Protein AF-A0A850BG11-F1 (afdb_monomer_lite)

Structure (mmCIF, N/CA/C/O backbone):
data_AF-A0A850BG11-F1
#
_entry.id   AF-A0A850BG11-F1
#
loop_
_atom_site.group_PDB
_atom_site.id
_atom_site.type_symbol
_atom_site.label_atom_id
_atom_site.label_alt_id
_atom_site.label_comp_id
_atom_site.label_asym_id
_atom_site.label_entity_id
_atom_site.label_seq_id
_atom_site.pdbx_PDB_ins_code
_atom_site.Cartn_x
_atom_site.Cartn_y
_atom_site.Cartn_z
_atom_site.occupancy
_atom_site.B_iso_or_equiv
_atom_site.auth_seq_id
_atom_site.auth_comp_id
_atom_site.auth_asym_id
_atom_site.auth_atom_id
_atom_site.pdbx_PDB_model_num
ATOM 1 N N . MET A 1 1 ? 26.812 -16.902 -19.044 1.00 56.06 1 MET A N 1
ATOM 2 C CA . MET A 1 1 ? 25.732 -17.174 -18.054 1.00 56.06 1 MET A CA 1
ATOM 3 C C . MET A 1 1 ? 25.127 -15.909 -17.421 1.00 56.06 1 MET A C 1
ATOM 5 O O . MET A 1 1 ? 23.999 -15.969 -16.943 1.00 56.06 1 MET A O 1
ATOM 9 N N . THR A 1 2 ? 25.828 -14.772 -17.422 1.00 58.97 2 THR A N 1
ATOM 10 C CA . THR A 1 2 ? 25.413 -13.494 -16.810 1.00 58.97 2 THR A CA 1
ATOM 11 C C . THR A 1 2 ? 24.314 -12.743 -17.578 1.00 58.97 2 THR A C 1
ATOM 13 O O . THR A 1 2 ? 23.397 -12.226 -16.944 1.00 58.97 2 THR A O 1
ATOM 16 N N . GLU A 1 3 ? 24.314 -12.756 -18.916 1.00 58.59 3 GLU A N 1
ATOM 17 C CA . GLU A 1 3 ? 23.306 -12.040 -19.729 1.00 58.59 3 GLU A CA 1
ATOM 18 C C . GLU A 1 3 ? 21.885 -12.615 -19.631 1.00 58.59 3 GLU A C 1
ATOM 20 O O . GLU A 1 3 ? 20.897 -11.886 -19.642 1.00 58.59 3 GLU A O 1
ATOM 25 N N . ARG A 1 4 ? 21.740 -13.935 -19.460 1.00 60.50 4 ARG A N 1
ATOM 26 C CA . ARG A 1 4 ? 20.405 -14.553 -19.370 1.00 60.50 4 ARG A CA 1
ATOM 27 C C . ARG A 1 4 ? 19.663 -14.133 -18.094 1.00 60.50 4 ARG A C 1
ATOM 29 O O . ARG A 1 4 ? 18.442 -13.997 -18.119 1.00 60.50 4 ARG A O 1
ATOM 36 N N . ARG A 1 5 ? 20.397 -13.895 -16.996 1.00 61.03 5 ARG A N 1
ATOM 37 C CA . ARG A 1 5 ? 19.834 -13.497 -15.693 1.00 61.03 5 ARG A CA 1
ATOM 38 C C . ARG A 1 5 ? 19.294 -12.064 -15.697 1.00 61.03 5 ARG A C 1
ATOM 40 O O . ARG A 1 5 ? 18.255 -11.826 -15.091 1.00 61.03 5 ARG A O 1
ATOM 47 N N . SER A 1 6 ? 19.935 -11.131 -16.405 1.00 66.12 6 SER A N 1
ATOM 48 C CA . SER A 1 6 ? 19.489 -9.728 -16.442 1.00 66.12 6 SER A CA 1
ATOM 49 C C . SER A 1 6 ? 18.152 -9.555 -17.175 1.00 66.12 6 SER A C 1
ATOM 51 O O . SER A 1 6 ? 17.307 -8.780 -16.724 1.00 66.12 6 SER A O 1
ATOM 53 N N . SER A 1 7 ? 17.918 -10.328 -18.244 1.00 73.12 7 SER A N 1
ATOM 54 C CA . SER A 1 7 ? 16.658 -10.288 -19.007 1.00 73.12 7 SER A CA 1
ATOM 55 C C . SER A 1 7 ? 15.445 -10.771 -18.200 1.00 73.12 7 SER A C 1
ATOM 57 O O . SER A 1 7 ? 14.362 -10.191 -18.298 1.00 73.12 7 SER A O 1
ATOM 59 N N . PHE A 1 8 ? 15.624 -11.800 -17.364 1.00 78.62 8 PHE A N 1
ATOM 60 C CA . PHE A 1 8 ? 14.561 -12.331 -16.512 1.00 78.62 8 PHE A CA 1
ATOM 61 C C . PHE A 1 8 ? 14.138 -11.304 -15.460 1.00 78.62 8 PHE A C 1
ATOM 63 O O . PHE A 1 8 ? 12.954 -10.984 -15.360 1.00 78.62 8 PHE A O 1
ATOM 70 N N . SER A 1 9 ? 15.107 -10.742 -14.726 1.00 79.31 9 SER A N 1
ATOM 71 C CA . SER A 1 9 ? 14.838 -9.737 -13.694 1.00 79.31 9 SER A CA 1
ATOM 72 C C . SER A 1 9 ? 14.111 -8.526 -14.273 1.00 79.31 9 SER A C 1
ATOM 74 O O . SER A 1 9 ? 13.103 -8.102 -13.724 1.00 79.31 9 SER A O 1
ATOM 76 N N . LEU A 1 10 ? 14.538 -8.013 -15.428 1.00 81.06 10 LEU A N 1
ATOM 77 C CA . LEU A 1 10 ? 13.867 -6.877 -16.060 1.00 81.06 10 LEU A CA 1
ATOM 78 C C . LEU A 1 10 ? 12.381 -7.142 -16.345 1.00 81.06 10 LEU A C 1
ATOM 80 O O . LEU A 1 10 ? 11.524 -6.315 -16.039 1.00 81.06 10 LEU A O 1
ATOM 84 N N . ARG A 1 11 ? 12.078 -8.297 -16.943 1.00 84.25 11 ARG A N 1
ATOM 85 C CA . ARG A 1 11 ? 10.713 -8.674 -17.334 1.00 84.25 11 ARG A CA 1
ATOM 86 C C . ARG A 1 11 ? 9.822 -8.913 -16.122 1.00 84.25 11 ARG A C 1
ATOM 88 O O . ARG A 1 11 ? 8.677 -8.474 -16.126 1.00 84.25 11 ARG A O 1
ATOM 95 N N . PHE A 1 12 ? 10.364 -9.531 -15.075 1.00 84.25 12 PHE A N 1
ATOM 96 C CA . PHE A 1 12 ? 9.664 -9.708 -13.807 1.00 84.25 12 PHE A CA 1
ATOM 97 C C . PHE A 1 12 ? 9.282 -8.357 -13.179 1.00 84.25 12 PHE A C 1
ATOM 99 O O . PHE A 1 12 ? 8.121 -8.135 -12.845 1.00 84.25 12 PHE A O 1
ATOM 106 N N . PHE A 1 13 ? 10.228 -7.414 -13.103 1.00 83.75 13 PHE A N 1
ATOM 107 C CA . PHE A 1 13 ? 9.981 -6.079 -12.546 1.00 83.75 13 PHE A CA 1
ATOM 108 C C . PHE A 1 13 ? 9.029 -5.230 -13.401 1.00 83.75 13 PHE A C 1
ATOM 110 O O . PHE A 1 13 ? 8.262 -4.449 -12.848 1.00 83.75 13 PHE A O 1
ATOM 117 N N . ARG A 1 14 ? 9.015 -5.404 -14.732 1.00 87.69 14 ARG A N 1
ATOM 118 C CA . ARG A 1 14 ? 7.984 -4.808 -15.606 1.00 87.69 14 ARG A CA 1
ATOM 119 C C . ARG A 1 14 ? 6.586 -5.337 -15.284 1.00 87.69 14 ARG A C 1
ATOM 121 O O . ARG A 1 14 ? 5.644 -4.555 -15.237 1.00 87.69 14 ARG A O 1
ATOM 128 N N . GLY A 1 15 ? 6.463 -6.640 -15.035 1.00 87.00 15 GLY A N 1
ATOM 129 C CA . GLY A 1 15 ? 5.214 -7.254 -14.583 1.00 87.00 15 GLY A CA 1
ATOM 130 C C . GLY A 1 15 ? 4.711 -6.664 -13.271 1.00 87.00 15 GLY A C 1
ATOM 131 O O . GLY A 1 15 ? 3.548 -6.300 -13.135 1.00 87.00 15 GLY A O 1
ATOM 132 N N . LEU A 1 16 ? 5.622 -6.498 -12.321 1.00 87.06 16 LEU A N 1
ATOM 133 C CA . LEU A 1 16 ? 5.300 -5.954 -11.012 1.00 87.06 16 LEU A CA 1
ATOM 134 C C . LEU A 1 16 ? 4.962 -4.449 -11.078 1.00 87.06 16 LEU A C 1
ATOM 136 O O . LEU A 1 16 ? 3.983 -4.016 -10.477 1.00 87.06 16 LEU A O 1
ATOM 140 N N . ALA A 1 17 ? 5.672 -3.669 -11.903 1.00 90.31 17 ALA A N 1
ATOM 141 C CA . ALA A 1 17 ? 5.295 -2.288 -12.216 1.00 90.31 17 ALA A CA 1
ATOM 142 C C . ALA A 1 17 ? 3.893 -2.203 -12.845 1.00 90.31 17 ALA A C 1
ATOM 144 O O . ALA A 1 17 ? 3.105 -1.345 -12.457 1.00 90.31 17 ALA A O 1
ATOM 145 N N . ALA A 1 18 ? 3.549 -3.112 -13.766 1.00 90.75 18 ALA A N 1
ATOM 146 C CA . ALA A 1 18 ? 2.206 -3.177 -14.344 1.00 90.75 18 ALA A CA 1
ATOM 147 C C . ALA A 1 18 ? 1.130 -3.462 -13.285 1.00 90.75 18 ALA A C 1
ATOM 149 O O . ALA A 1 18 ? 0.065 -2.853 -13.336 1.00 90.75 18 ALA A O 1
ATOM 150 N N . ALA A 1 19 ? 1.411 -4.328 -12.305 1.00 90.44 19 ALA A N 1
ATOM 151 C CA . ALA A 1 19 ? 0.489 -4.597 -11.203 1.00 90.44 19 ALA A CA 1
ATOM 152 C C . ALA A 1 19 ? 0.229 -3.344 -10.347 1.00 90.44 19 ALA A C 1
ATOM 154 O O . ALA A 1 19 ? -0.926 -3.041 -10.060 1.00 90.44 19 ALA A O 1
ATOM 155 N N . PHE A 1 20 ? 1.269 -2.577 -9.998 1.00 90.75 20 PHE A N 1
ATOM 156 C CA . PHE A 1 20 ? 1.105 -1.314 -9.263 1.00 90.75 20 PHE A CA 1
ATOM 157 C C . PHE A 1 20 ? 0.355 -0.249 -10.066 1.00 90.75 20 PHE A C 1
ATOM 159 O O . PHE A 1 20 ? -0.478 0.455 -9.505 1.00 90.75 20 PHE A O 1
ATOM 166 N N . ILE A 1 21 ? 0.612 -0.145 -11.373 1.00 93.00 21 ILE A N 1
ATOM 167 C CA . ILE A 1 21 ? -0.125 0.774 -12.253 1.00 93.00 21 ILE A CA 1
ATOM 168 C C . ILE A 1 21 ? -1.600 0.377 -12.317 1.00 93.00 21 ILE A C 1
ATOM 170 O O . ILE A 1 21 ? -2.464 1.228 -12.143 1.00 93.00 21 ILE A O 1
ATOM 174 N N . ALA A 1 22 ? -1.899 -0.909 -12.520 1.00 93.06 22 ALA A N 1
ATOM 175 C CA . ALA A 1 22 ? -3.271 -1.402 -12.540 1.00 93.06 22 ALA A CA 1
ATOM 176 C C . ALA A 1 22 ? -3.976 -1.149 -11.200 1.00 93.06 22 ALA A C 1
ATOM 178 O O . ALA A 1 22 ? -5.104 -0.670 -11.187 1.00 93.06 22 ALA A O 1
ATOM 179 N N . PHE A 1 23 ? -3.296 -1.408 -10.080 1.00 92.00 23 PHE A N 1
ATOM 180 C CA . PHE A 1 23 ? -3.815 -1.119 -8.746 1.00 92.00 23 PHE A CA 1
ATOM 181 C C . PHE A 1 23 ? -4.110 0.375 -8.551 1.00 92.00 23 PHE A C 1
ATOM 183 O O . PHE A 1 23 ? -5.200 0.715 -8.104 1.00 92.00 23 PHE A O 1
ATOM 190 N N . ALA A 1 24 ? -3.189 1.264 -8.937 1.00 93.50 24 ALA A N 1
ATOM 191 C CA . ALA A 1 24 ? -3.398 2.709 -8.857 1.00 93.50 24 ALA A CA 1
ATOM 192 C C . ALA A 1 24 ? -4.589 3.163 -9.713 1.00 93.50 24 ALA A C 1
ATOM 194 O O . ALA A 1 24 ? -5.458 3.871 -9.222 1.00 93.50 24 ALA A O 1
ATOM 195 N N . LEU A 1 25 ? -4.692 2.694 -10.961 1.00 94.19 25 LEU A N 1
ATOM 196 C CA . LEU A 1 25 ? -5.819 3.023 -11.840 1.00 94.19 25 LEU A CA 1
ATOM 197 C C . LEU A 1 25 ? -7.158 2.522 -11.285 1.00 94.19 25 LEU A C 1
ATOM 199 O O . LEU A 1 25 ? -8.152 3.238 -11.359 1.00 94.19 25 LEU A O 1
ATOM 203 N N . LEU A 1 26 ? -7.192 1.313 -10.718 1.00 93.69 26 LEU A N 1
ATOM 204 C CA . LEU A 1 26 ? -8.388 0.775 -10.066 1.00 93.69 26 LEU A CA 1
ATOM 205 C C . LEU A 1 26 ? -8.761 1.574 -8.812 1.00 93.69 26 LEU A C 1
ATOM 207 O O . LEU A 1 26 ? -9.949 1.782 -8.571 1.00 93.69 26 LEU A O 1
ATOM 211 N N . ASN A 1 27 ? -7.773 2.032 -8.036 1.00 92.56 27 ASN A N 1
ATOM 212 C CA . ASN A 1 27 ? -7.989 2.891 -6.872 1.00 92.56 27 ASN A CA 1
ATOM 213 C C . ASN A 1 27 ? -8.635 4.223 -7.276 1.00 92.56 27 ASN A C 1
ATOM 215 O O . ASN A 1 27 ? -9.682 4.573 -6.741 1.00 92.56 27 ASN A O 1
ATOM 219 N N . GLU A 1 28 ? -8.070 4.908 -8.273 1.00 91.19 28 GLU A N 1
ATOM 220 C CA . GLU A 1 28 ? -8.615 6.170 -8.789 1.00 91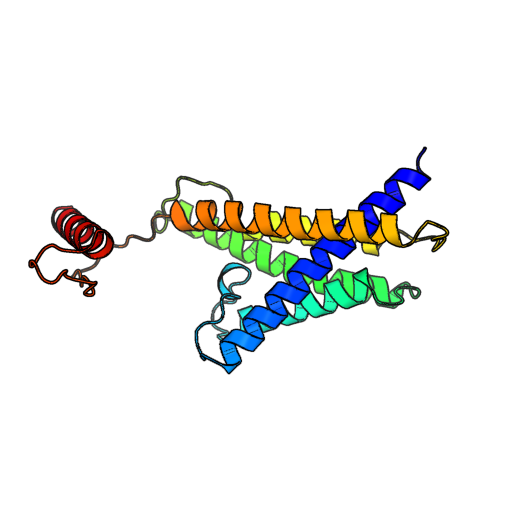.19 28 GLU A CA 1
ATOM 221 C C . GLU A 1 28 ? -10.009 5.984 -9.402 1.00 91.19 28 GLU A C 1
ATOM 223 O O . GLU A 1 28 ? -10.932 6.745 -9.119 1.00 91.19 28 GLU A O 1
ATOM 228 N N . ALA A 1 29 ? -10.208 4.932 -10.205 1.00 93.00 29 ALA A N 1
ATOM 229 C CA . ALA A 1 29 ? -11.516 4.629 -10.783 1.00 93.00 29 ALA A CA 1
ATOM 230 C C . ALA A 1 29 ? -12.573 4.374 -9.699 1.00 93.00 29 ALA A C 1
ATOM 232 O O . ALA A 1 29 ? -13.721 4.795 -9.842 1.00 93.00 29 ALA A O 1
ATOM 233 N N . ARG A 1 30 ? -12.194 3.710 -8.601 1.00 91.06 30 ARG A N 1
ATOM 234 C CA . ARG A 1 30 ? -13.079 3.494 -7.455 1.00 91.06 30 ARG A CA 1
ATOM 235 C C . ARG A 1 30 ? -13.398 4.799 -6.736 1.00 91.06 30 ARG A C 1
ATOM 237 O O . ARG A 1 30 ? -14.561 5.008 -6.415 1.00 91.06 30 ARG A O 1
ATOM 244 N N . GLU A 1 31 ? -12.410 5.655 -6.504 1.00 88.75 31 GLU A N 1
ATOM 245 C CA . GLU A 1 31 ? -12.605 6.955 -5.851 1.00 88.75 31 GLU A CA 1
ATOM 246 C C . GLU A 1 31 ? -13.554 7.857 -6.662 1.00 88.75 31 GLU A C 1
ATOM 248 O O . GLU A 1 31 ? -14.415 8.519 -6.088 1.00 88.75 31 GLU A O 1
ATOM 253 N N . LEU A 1 32 ? -13.497 7.803 -8.001 1.00 90.50 32 LEU A N 1
ATOM 254 C CA . LEU A 1 32 ? -14.450 8.506 -8.874 1.00 90.50 32 LEU A CA 1
ATOM 255 C C . LEU A 1 32 ? -15.895 7.999 -8.730 1.00 90.50 32 LEU A C 1
ATOM 257 O O . LEU A 1 32 ? -16.837 8.779 -8.863 1.00 90.50 32 LEU A O 1
ATOM 261 N N . VAL A 1 33 ? -16.084 6.699 -8.486 1.00 94.50 33 VAL A N 1
ATOM 262 C CA . VAL A 1 33 ? -17.414 6.080 -8.320 1.00 94.50 33 VAL A CA 1
ATOM 263 C C . VAL A 1 33 ? -17.921 6.214 -6.882 1.00 94.50 33 VAL A C 1
ATOM 265 O O . VAL A 1 33 ? -19.125 6.275 -6.638 1.00 94.50 33 VAL A O 1
ATOM 268 N N . SER A 1 34 ? -17.022 6.216 -5.904 1.00 91.38 34 SER A N 1
ATOM 269 C CA . SER A 1 34 ? -17.333 6.241 -4.477 1.00 91.38 34 SER A CA 1
ATOM 270 C C . SER A 1 34 ? -16.253 7.035 -3.739 1.00 91.38 34 SER A C 1
ATOM 272 O O . SER A 1 34 ? -15.292 6.434 -3.257 1.00 91.38 34 SER A O 1
ATOM 274 N N . PRO A 1 35 ? -16.406 8.369 -3.643 1.00 89.31 35 PRO A N 1
ATOM 275 C CA . PRO A 1 35 ? -15.444 9.222 -2.955 1.00 89.31 35 PRO A CA 1
ATOM 276 C C . PRO A 1 35 ? -15.268 8.831 -1.483 1.00 89.31 35 PRO A C 1
ATOM 278 O O . PRO A 1 35 ? -16.236 8.472 -0.806 1.00 89.31 35 PRO A O 1
ATOM 281 N N . GLY A 1 36 ? -14.040 8.922 -0.979 1.00 85.38 36 GLY A N 1
ATOM 282 C CA . GLY A 1 36 ? -13.656 8.547 0.382 1.00 85.38 36 GLY A CA 1
ATOM 283 C C . GLY A 1 36 ? -13.353 7.058 0.575 1.00 85.38 36 GLY A C 1
ATOM 284 O O . GLY A 1 36 ? -13.214 6.619 1.716 1.00 85.38 36 GLY A O 1
ATOM 285 N N . PHE A 1 37 ? -13.252 6.276 -0.506 1.00 84.25 37 PHE A N 1
ATOM 286 C CA . PHE A 1 37 ? -12.957 4.837 -0.457 1.00 84.25 37 PHE A CA 1
ATOM 287 C C . PHE A 1 37 ? -11.584 4.468 -1.026 1.00 84.25 37 PHE A C 1
ATOM 289 O O . PHE A 1 37 ? -11.312 3.274 -1.212 1.00 84.25 37 PHE A O 1
ATOM 296 N N . SER A 1 38 ? -10.720 5.452 -1.289 1.00 89.31 38 SER A N 1
ATOM 297 C CA . SER A 1 38 ? -9.317 5.205 -1.611 1.00 89.31 38 SER A CA 1
ATOM 298 C C . SER A 1 38 ? -8.689 4.244 -0.609 1.00 89.31 38 SER A C 1
ATOM 300 O O . SER A 1 38 ? -8.804 4.411 0.600 1.00 89.31 38 SER A O 1
ATOM 302 N N . VAL A 1 39 ? -7.983 3.245 -1.126 1.00 90.19 39 VAL A N 1
ATOM 303 C CA . VAL A 1 39 ? -7.183 2.293 -0.355 1.00 90.19 39 VAL A CA 1
ATOM 304 C C . VAL A 1 39 ? -5.698 2.666 -0.353 1.00 90.19 39 VAL A C 1
ATOM 306 O O . VAL A 1 39 ? -4.880 1.920 0.184 1.00 90.19 39 VAL A O 1
ATOM 309 N N . ALA A 1 40 ? -5.319 3.819 -0.916 1.00 92.81 40 ALA A N 1
ATOM 310 C CA . ALA A 1 40 ? -3.924 4.256 -0.984 1.00 92.81 40 ALA A CA 1
ATOM 311 C C . ALA A 1 40 ? -3.285 4.407 0.407 1.00 92.81 40 ALA A C 1
ATOM 313 O O . ALA A 1 40 ? -2.088 4.152 0.565 1.00 92.81 40 ALA A O 1
ATOM 314 N N . TYR A 1 41 ? -4.091 4.736 1.426 1.00 91.19 41 TYR A N 1
ATOM 315 C CA . TYR A 1 41 ? -3.645 4.894 2.815 1.00 91.19 41 TYR A CA 1
ATOM 316 C C . TYR A 1 41 ? -3.031 3.619 3.419 1.00 91.19 41 TYR A C 1
ATOM 318 O O . TYR A 1 41 ? -2.296 3.684 4.402 1.00 91.19 41 TYR A O 1
ATOM 326 N N . ILE A 1 42 ? -3.318 2.453 2.829 1.00 88.56 42 ILE A N 1
ATOM 327 C CA . ILE A 1 42 ? -2.741 1.162 3.227 1.00 88.56 42 ILE A CA 1
ATOM 328 C C . ILE A 1 42 ? -1.258 1.075 2.841 1.00 88.56 42 ILE A C 1
ATOM 330 O O . ILE A 1 42 ? -0.483 0.400 3.519 1.00 88.56 42 ILE A O 1
ATOM 334 N N . LEU A 1 43 ? -0.860 1.737 1.750 1.00 91.00 43 LEU A N 1
ATOM 335 C CA . LEU A 1 43 ? 0.516 1.732 1.247 1.00 91.00 43 LEU A CA 1
ATOM 336 C C . LEU A 1 43 ? 1.313 2.945 1.728 1.00 91.00 43 LEU A C 1
ATOM 338 O O . LEU A 1 43 ? 2.498 2.812 2.034 1.00 91.00 43 LEU A O 1
ATOM 342 N N . PHE A 1 44 ? 0.666 4.110 1.795 1.00 94.31 44 PHE A N 1
ATOM 343 C CA . PHE A 1 44 ? 1.286 5.371 2.180 1.00 94.31 44 PHE A CA 1
ATOM 344 C C . PHE A 1 44 ? 0.406 6.131 3.162 1.00 94.31 44 PHE A C 1
ATOM 346 O O . PHE A 1 44 ? -0.753 6.400 2.878 1.00 94.31 44 PHE A O 1
ATOM 353 N N . TYR A 1 45 ? 0.978 6.573 4.275 1.00 94.12 45 TYR A N 1
ATOM 354 C CA . TYR A 1 45 ? 0.325 7.483 5.209 1.00 94.12 45 TYR A CA 1
ATOM 355 C C . TYR A 1 45 ? 1.145 8.767 5.341 1.00 94.12 45 TYR A C 1
ATOM 357 O O . TYR A 1 45 ? 2.314 8.735 5.723 1.00 94.12 45 TYR A O 1
ATOM 365 N N . VAL A 1 46 ? 0.541 9.911 5.026 1.00 92.81 46 VAL A N 1
ATOM 366 C CA . VAL A 1 46 ? 1.188 11.224 5.144 1.00 92.81 46 VAL A CA 1
ATOM 367 C C . VAL A 1 46 ? 0.387 12.054 6.150 1.00 92.81 46 VAL A C 1
ATOM 369 O O . VAL A 1 46 ? -0.692 12.542 5.809 1.00 92.81 46 VAL A O 1
ATOM 372 N N . PRO A 1 47 ? 0.865 12.194 7.402 1.00 89.75 47 PRO A N 1
ATOM 373 C CA . PRO A 1 47 ? 0.134 12.910 8.440 1.00 89.75 47 PRO A CA 1
ATOM 374 C C . PRO A 1 47 ? -0.221 14.338 8.012 1.00 89.75 47 PRO A C 1
ATOM 376 O O . PRO A 1 47 ? 0.624 15.063 7.491 1.00 89.75 47 PRO A O 1
ATOM 379 N N . GLY A 1 48 ? -1.468 14.748 8.253 1.00 90.44 48 GLY A N 1
ATOM 380 C CA . GLY A 1 48 ? -1.935 16.110 7.970 1.00 90.44 48 GLY A CA 1
ATOM 381 C C . GLY A 1 48 ? -2.214 16.415 6.496 1.00 90.44 48 GLY A C 1
ATOM 382 O O . GLY A 1 48 ? -2.601 17.539 6.188 1.00 90.44 48 GLY A O 1
ATOM 383 N N . PHE A 1 49 ? -2.067 15.441 5.591 1.00 91.06 49 PHE A N 1
ATOM 384 C CA . PHE A 1 49 ? -2.342 15.635 4.171 1.00 91.06 49 PHE A CA 1
ATOM 385 C C . PHE A 1 49 ? -3.292 14.558 3.642 1.00 91.06 49 PHE A C 1
ATOM 387 O O . PHE A 1 49 ? -2.876 13.453 3.302 1.00 91.06 49 PHE A O 1
ATOM 394 N N . SER A 1 50 ? -4.586 14.888 3.576 1.00 85.06 50 SER A N 1
ATOM 395 C CA . SER A 1 50 ? -5.660 13.944 3.225 1.00 85.06 50 SER A CA 1
ATOM 396 C C . SER A 1 50 ? -5.470 13.292 1.853 1.00 85.06 50 SER A C 1
ATOM 398 O O . SER A 1 50 ? -5.660 12.090 1.730 1.00 85.06 50 SER A O 1
ATOM 400 N N . ALA A 1 51 ? -5.016 14.054 0.855 1.00 89.75 51 ALA A N 1
ATOM 401 C CA . ALA A 1 51 ? -4.712 13.555 -0.491 1.00 89.75 51 ALA A CA 1
ATOM 402 C C . ALA A 1 51 ? -3.285 12.982 -0.632 1.00 89.75 51 ALA A C 1
ATOM 404 O O . ALA A 1 51 ? -2.853 12.622 -1.727 1.00 89.75 51 ALA A O 1
ATOM 405 N N . GLY A 1 52 ? -2.511 12.928 0.457 1.00 93.00 52 GLY A N 1
ATOM 406 C CA . GLY A 1 52 ? -1.101 12.548 0.412 1.00 93.00 52 GLY A CA 1
ATOM 407 C C . GLY A 1 52 ? -0.874 11.103 -0.004 1.00 93.00 52 GLY A C 1
ATOM 408 O O . GLY A 1 52 ? 0.068 10.825 -0.746 1.00 93.00 52 GLY A O 1
ATOM 409 N N . ALA A 1 53 ? -1.747 10.197 0.434 1.00 94.12 53 ALA A N 1
ATOM 410 C CA . ALA A 1 53 ? -1.661 8.786 0.085 1.00 94.12 53 ALA A CA 1
ATOM 411 C C .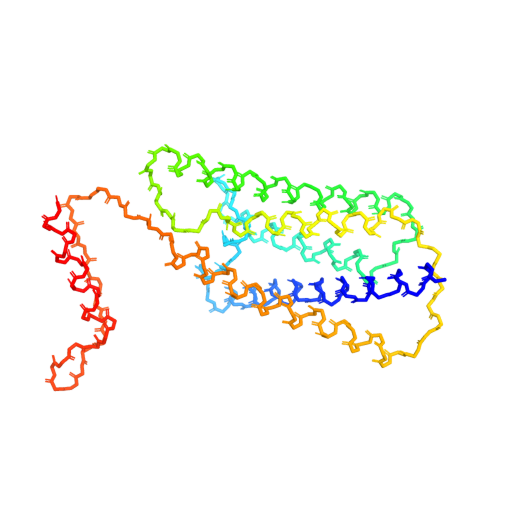 ALA A 1 53 ? -1.896 8.556 -1.417 1.00 94.12 53 ALA A C 1
ATOM 413 O O . ALA A 1 53 ? -1.080 7.905 -2.072 1.00 94.12 53 ALA A O 1
ATOM 414 N N . ASP A 1 54 ? -2.956 9.152 -1.969 1.00 93.75 54 ASP A N 1
ATOM 415 C CA . ASP A 1 54 ? -3.299 9.062 -3.394 1.00 93.75 54 ASP A CA 1
ATOM 416 C C . ASP A 1 54 ? -2.222 9.692 -4.271 1.00 93.75 54 ASP A C 1
ATOM 418 O O . ASP A 1 54 ? -1.752 9.076 -5.227 1.00 93.75 54 ASP A O 1
ATOM 422 N N . ALA A 1 55 ? -1.722 10.871 -3.885 1.00 95.00 55 ALA A N 1
ATOM 423 C CA . ALA A 1 55 ? -0.607 11.508 -4.574 1.00 95.00 55 ALA A CA 1
ATOM 424 C C . ALA A 1 55 ? 0.641 10.607 -4.598 1.00 95.00 55 ALA A C 1
ATOM 426 O O . ALA A 1 55 ? 1.280 10.462 -5.642 1.00 95.00 55 ALA A O 1
ATOM 427 N N . CYS A 1 56 ? 0.979 9.957 -3.478 1.00 96.44 56 CYS A N 1
ATOM 428 C CA . CYS A 1 56 ? 2.098 9.015 -3.424 1.00 96.44 56 CYS A CA 1
ATOM 429 C C . CYS A 1 56 ? 1.870 7.797 -4.325 1.00 96.44 56 CYS A C 1
ATOM 431 O O . CYS A 1 56 ? 2.793 7.378 -5.025 1.00 96.44 56 CYS A O 1
ATOM 433 N N . LEU A 1 57 ? 0.654 7.245 -4.345 1.00 95.50 57 LEU A N 1
ATOM 434 C CA . LEU A 1 57 ? 0.306 6.107 -5.192 1.00 95.50 57 LEU A CA 1
ATOM 435 C C . LEU A 1 57 ? 0.362 6.463 -6.687 1.00 95.50 57 LEU A C 1
ATOM 437 O O . LEU A 1 57 ? 0.944 5.714 -7.476 1.00 95.50 57 LEU A O 1
ATOM 441 N N . ALA A 1 58 ? -0.166 7.624 -7.071 1.00 95.06 58 ALA A N 1
ATOM 442 C CA . ALA A 1 58 ? -0.113 8.128 -8.439 1.00 95.06 58 ALA A CA 1
ATOM 443 C C . ALA A 1 58 ? 1.334 8.379 -8.894 1.00 95.06 58 ALA A C 1
ATOM 445 O O . ALA A 1 58 ? 1.732 7.946 -9.979 1.00 95.06 58 ALA A O 1
ATOM 446 N N . LEU A 1 59 ? 2.157 9.009 -8.045 1.00 96.38 59 LEU A N 1
ATOM 447 C CA . LEU A 1 59 ? 3.585 9.210 -8.309 1.00 96.38 59 LEU A CA 1
ATOM 448 C C . LEU A 1 59 ? 4.340 7.880 -8.410 1.00 96.38 59 LEU A C 1
ATOM 450 O O . LEU A 1 59 ? 5.196 7.730 -9.284 1.00 96.38 59 LEU A O 1
ATOM 454 N N . LEU A 1 60 ? 4.010 6.899 -7.565 1.00 96.00 60 LEU A N 1
ATOM 455 C CA . LEU A 1 60 ? 4.588 5.559 -7.636 1.00 96.00 60 LEU A CA 1
ATOM 456 C C . LEU A 1 60 ? 4.278 4.910 -8.988 1.00 96.00 60 LEU A C 1
ATOM 458 O O . LEU A 1 60 ? 5.199 4.465 -9.673 1.00 96.00 60 LEU A O 1
ATOM 462 N N . ALA A 1 61 ? 3.008 4.894 -9.400 1.00 94.94 61 ALA A N 1
ATOM 463 C CA . ALA A 1 61 ? 2.588 4.345 -10.687 1.00 94.94 61 ALA A CA 1
ATOM 464 C C . ALA A 1 61 ? 3.261 5.068 -11.864 1.00 94.94 61 ALA A C 1
ATOM 466 O O . ALA A 1 61 ? 3.761 4.415 -12.783 1.00 94.94 61 ALA A O 1
ATOM 467 N N . LEU A 1 62 ? 3.352 6.401 -11.805 1.00 94.94 62 LEU A N 1
ATOM 468 C CA . LEU A 1 62 ? 4.017 7.218 -12.817 1.00 94.94 62 LEU A CA 1
ATOM 469 C C . LEU A 1 62 ? 5.505 6.872 -12.937 1.00 94.94 62 LEU A C 1
ATOM 471 O O . LEU A 1 62 ? 5.987 6.594 -14.036 1.00 94.94 62 LEU A O 1
ATOM 475 N N . PHE A 1 63 ? 6.246 6.858 -11.827 1.00 94.88 63 PHE A N 1
ATOM 476 C CA . PHE A 1 63 ? 7.683 6.588 -11.851 1.00 94.88 63 PHE A CA 1
ATOM 477 C C . PHE A 1 63 ? 8.000 5.134 -12.203 1.00 94.88 63 PHE A C 1
ATOM 479 O O . PHE A 1 63 ? 8.943 4.875 -12.959 1.00 94.88 63 PHE A O 1
ATOM 486 N N . LEU A 1 64 ? 7.210 4.173 -11.717 1.00 92.56 64 LEU A N 1
ATOM 487 C CA . LEU A 1 64 ? 7.344 2.768 -12.100 1.00 92.56 64 LEU A CA 1
ATOM 488 C C . LEU A 1 64 ? 7.024 2.567 -13.581 1.00 92.56 64 LEU A C 1
ATOM 490 O O . LEU A 1 64 ? 7.801 1.918 -14.276 1.00 92.56 64 LEU A O 1
ATOM 494 N N . GLY A 1 65 ? 5.953 3.174 -14.093 1.00 91.69 65 GLY A N 1
ATOM 495 C CA . GLY A 1 65 ? 5.592 3.100 -15.507 1.00 91.69 65 GLY A CA 1
ATOM 496 C C . GLY A 1 65 ? 6.649 3.722 -16.413 1.00 91.69 65 GLY A C 1
ATOM 497 O O . GLY A 1 65 ? 7.137 3.072 -17.340 1.00 91.69 65 GLY A O 1
ATOM 498 N N . ALA A 1 66 ? 7.089 4.939 -16.091 1.00 91.62 66 ALA A N 1
ATOM 499 C CA . ALA A 1 66 ? 8.135 5.634 -16.833 1.00 91.62 66 ALA A CA 1
ATOM 500 C C . ALA A 1 66 ? 9.467 4.868 -16.815 1.00 91.62 66 ALA A C 1
ATOM 502 O O . ALA A 1 66 ? 10.163 4.816 -17.827 1.00 91.62 66 ALA A O 1
ATOM 503 N N . SER A 1 67 ? 9.820 4.231 -15.696 1.00 88.12 67 SER A N 1
ATOM 504 C CA . SER A 1 67 ? 11.070 3.468 -15.589 1.00 88.12 67 SER A CA 1
ATOM 505 C C . SER A 1 67 ? 11.007 2.057 -16.191 1.00 88.12 67 SER A C 1
ATOM 507 O O . SER A 1 67 ? 12.023 1.543 -16.671 1.00 88.12 67 SER A O 1
ATOM 509 N N . ALA A 1 68 ? 9.836 1.417 -16.181 1.00 86.62 68 ALA A N 1
ATOM 510 C CA . ALA A 1 68 ? 9.633 0.065 -16.698 1.00 86.62 68 ALA A CA 1
ATOM 511 C C . ALA A 1 68 ? 9.397 0.036 -18.218 1.00 86.62 68 ALA A C 1
ATOM 513 O O . ALA A 1 68 ? 9.920 -0.856 -18.902 1.00 86.62 68 ALA A O 1
ATOM 514 N N . PHE A 1 69 ? 8.636 1.007 -18.733 1.00 86.31 69 PHE A N 1
ATOM 515 C CA . PHE A 1 69 ? 8.167 1.056 -20.123 1.00 86.31 69 PHE A CA 1
ATOM 516 C C . PHE A 1 69 ? 8.685 2.267 -20.909 1.00 86.31 69 PHE A C 1
ATOM 518 O O . PHE A 1 69 ? 8.665 2.246 -22.138 1.00 86.31 69 PHE A O 1
ATOM 525 N N . GLY A 1 70 ? 9.167 3.311 -20.232 1.00 81.69 70 GLY A N 1
ATOM 526 C CA . GLY A 1 70 ? 9.669 4.515 -20.888 1.00 81.69 70 GLY A CA 1
ATOM 527 C C . GLY A 1 70 ? 11.090 4.371 -21.455 1.00 81.69 70 GLY A C 1
ATOM 528 O O . GLY A 1 70 ? 11.858 3.482 -21.065 1.00 81.69 70 GLY A O 1
ATOM 529 N N . PRO A 1 71 ? 11.490 5.272 -22.372 1.00 68.62 71 PRO A N 1
ATOM 530 C CA . PRO A 1 71 ? 12.820 5.284 -22.966 1.00 68.62 71 PRO A CA 1
ATOM 531 C C . PRO A 1 71 ? 13.842 5.890 -21.992 1.00 68.62 71 PRO A C 1
ATOM 533 O O . PRO A 1 71 ? 14.331 7.005 -22.188 1.00 68.62 71 PRO A O 1
ATOM 536 N N . VAL A 1 72 ? 14.210 5.152 -20.942 1.00 71.75 72 VAL A N 1
ATOM 537 C CA . VAL A 1 72 ? 15.261 5.547 -19.985 1.00 71.75 72 VAL A CA 1
ATOM 538 C C . VAL A 1 72 ? 16.650 5.380 -20.624 1.00 71.75 72 VAL A C 1
ATOM 540 O O . VAL A 1 72 ? 17.463 4.560 -20.213 1.00 71.75 72 VAL A O 1
ATOM 543 N N . LYS A 1 73 ? 16.914 6.128 -21.701 1.00 77.88 73 LYS A N 1
ATOM 544 C CA . LYS A 1 73 ? 18.204 6.134 -22.414 1.00 77.88 73 LYS A CA 1
ATOM 545 C C . LYS A 1 73 ? 19.156 7.197 -21.865 1.00 77.88 73 LYS A C 1
ATOM 547 O O . LYS A 1 73 ? 20.370 7.054 -21.958 1.00 77.88 73 LYS A O 1
ATOM 552 N N . ARG A 1 74 ? 18.615 8.279 -21.291 1.00 83.69 74 ARG A N 1
ATOM 553 C CA . ARG A 1 74 ? 19.399 9.389 -20.732 1.00 83.69 74 ARG A CA 1
ATOM 554 C C . ARG A 1 74 ? 19.674 9.145 -19.251 1.00 83.69 74 ARG A C 1
ATOM 556 O O . ARG A 1 74 ? 18.737 8.997 -18.470 1.00 83.69 74 ARG A O 1
ATOM 563 N N . ARG A 1 75 ? 20.951 9.194 -18.850 1.00 86.25 75 ARG A N 1
ATOM 564 C CA . ARG A 1 75 ? 21.381 9.026 -17.448 1.00 86.25 75 ARG A CA 1
ATOM 565 C C . ARG A 1 75 ? 20.667 9.990 -16.495 1.00 86.25 75 ARG A C 1
ATOM 567 O O . ARG A 1 75 ? 20.269 9.576 -15.416 1.00 86.25 75 ARG A O 1
ATOM 574 N N . GLY A 1 76 ? 20.442 11.238 -16.913 1.00 88.12 76 GLY A N 1
ATOM 575 C CA . GLY A 1 76 ? 19.693 12.219 -16.118 1.00 88.12 76 GLY A CA 1
ATOM 576 C C . GLY A 1 76 ? 18.245 11.800 -15.837 1.00 88.12 76 GLY A C 1
ATOM 577 O O . GLY A 1 76 ? 17.785 11.932 -14.710 1.00 88.12 76 GLY A O 1
ATOM 578 N N . ALA A 1 77 ? 17.550 11.216 -16.821 1.00 88.94 77 ALA A N 1
ATOM 579 C CA . ALA A 1 77 ? 16.187 10.716 -16.631 1.00 88.94 77 ALA A CA 1
ATOM 580 C C . ALA A 1 77 ? 16.152 9.512 -15.675 1.00 88.94 77 ALA A C 1
ATOM 582 O O . ALA A 1 77 ? 15.281 9.442 -14.814 1.00 88.94 77 ALA A O 1
ATOM 583 N N . ALA A 1 78 ? 17.129 8.602 -15.784 1.00 89.31 78 ALA A N 1
ATOM 584 C CA . ALA A 1 78 ? 17.275 7.488 -14.847 1.00 89.31 78 ALA A CA 1
ATOM 585 C C . ALA A 1 78 ? 17.477 7.991 -13.410 1.00 89.31 78 ALA A C 1
ATOM 587 O O . ALA A 1 78 ? 16.781 7.545 -12.506 1.00 89.31 78 ALA A O 1
ATOM 588 N N . LEU A 1 79 ? 18.382 8.958 -13.216 1.00 92.50 79 LEU A N 1
ATOM 589 C CA . LEU A 1 79 ? 18.650 9.557 -11.907 1.00 92.50 79 LEU A CA 1
ATOM 590 C C . LEU A 1 79 ? 17.417 10.266 -11.336 1.00 92.50 79 LEU A C 1
ATOM 592 O O . LEU A 1 79 ? 17.113 10.070 -10.165 1.00 92.50 79 LEU A O 1
ATOM 596 N N . GLY A 1 80 ? 16.688 11.035 -12.151 1.00 93.56 80 GLY A N 1
ATOM 597 C CA . GLY A 1 80 ? 15.463 11.715 -11.722 1.00 93.56 80 GLY A CA 1
ATOM 598 C C . GLY A 1 80 ? 14.366 10.742 -11.280 1.00 93.56 80 GLY A C 1
ATOM 599 O O . GLY A 1 80 ? 13.817 10.888 -10.191 1.00 93.56 80 GLY A O 1
ATOM 600 N N . LEU A 1 81 ? 14.097 9.701 -12.077 1.00 93.25 81 LEU A N 1
ATOM 601 C CA . LEU A 1 81 ? 13.129 8.656 -11.720 1.00 93.25 81 LEU A CA 1
ATOM 602 C C . LEU A 1 81 ? 13.561 7.889 -10.467 1.00 93.25 81 LEU A C 1
ATOM 604 O O . LEU A 1 81 ? 12.745 7.632 -9.585 1.00 93.25 81 LEU A O 1
ATOM 608 N N . SER A 1 82 ? 14.847 7.547 -10.364 1.00 94.00 82 SER A N 1
ATOM 609 C CA . SER A 1 82 ? 15.401 6.890 -9.182 1.00 94.00 82 SER A CA 1
ATOM 610 C C . SER A 1 82 ? 15.283 7.755 -7.931 1.00 94.00 82 SER A C 1
ATOM 612 O O . SER A 1 82 ? 14.914 7.232 -6.887 1.00 94.00 82 SER A O 1
ATOM 614 N N . ALA A 1 83 ? 15.543 9.060 -8.024 1.00 96.31 83 ALA A N 1
ATOM 615 C CA . ALA A 1 83 ? 15.385 9.983 -6.906 1.00 96.31 83 ALA A CA 1
ATOM 616 C C . ALA A 1 83 ? 13.921 10.073 -6.448 1.00 96.31 83 ALA A C 1
ATOM 618 O O . ALA A 1 83 ? 13.653 9.969 -5.253 1.00 96.31 83 ALA A O 1
ATOM 619 N N . GLY A 1 84 ? 12.972 10.183 -7.385 1.00 96.19 84 GLY A N 1
ATOM 620 C CA . GLY A 1 84 ? 11.540 10.187 -7.072 1.00 96.19 84 GLY A CA 1
ATOM 621 C C . GLY A 1 84 ? 11.079 8.900 -6.380 1.00 96.19 84 GLY A C 1
ATOM 622 O O . GLY A 1 84 ? 10.417 8.950 -5.344 1.00 96.19 84 GLY A O 1
ATOM 623 N N . LEU A 1 85 ? 11.501 7.743 -6.897 1.00 96.19 85 LEU A N 1
ATOM 624 C CA . LEU A 1 85 ? 11.239 6.442 -6.275 1.00 96.19 85 LEU A CA 1
ATOM 625 C C . LEU A 1 85 ? 11.860 6.336 -4.875 1.00 96.19 85 LEU A C 1
ATOM 627 O O . LEU A 1 85 ? 11.192 5.896 -3.945 1.00 96.19 85 LEU A O 1
ATOM 631 N N . LEU A 1 86 ? 13.107 6.775 -4.690 1.00 97.25 86 LEU A N 1
ATOM 632 C CA . LEU A 1 86 ? 13.747 6.787 -3.371 1.00 97.25 86 LEU A CA 1
ATOM 633 C C . LEU A 1 86 ? 13.019 7.700 -2.377 1.00 97.25 86 LEU A C 1
ATOM 635 O O . LEU A 1 86 ? 12.917 7.342 -1.207 1.00 97.25 86 LEU A O 1
ATOM 639 N N . GLY A 1 87 ? 12.465 8.828 -2.830 1.00 97.62 87 GLY A N 1
ATOM 640 C CA . GLY A 1 87 ? 11.600 9.677 -2.008 1.00 97.62 87 GLY A CA 1
ATOM 641 C C . GLY A 1 87 ? 10.375 8.920 -1.484 1.00 97.62 87 GLY A C 1
ATOM 642 O O . GLY A 1 87 ? 10.118 8.920 -0.282 1.00 97.62 87 GLY A O 1
ATOM 643 N N . LEU A 1 88 ? 9.672 8.196 -2.362 1.00 97.69 88 LEU A N 1
ATOM 644 C CA . LEU A 1 88 ? 8.521 7.362 -1.985 1.00 97.69 88 LEU A CA 1
ATOM 645 C C . LEU A 1 88 ? 8.919 6.202 -1.059 1.00 97.69 88 LEU A C 1
ATOM 647 O O . LEU A 1 88 ? 8.215 5.916 -0.092 1.00 97.69 88 LEU A O 1
ATOM 651 N N . ALA A 1 89 ? 10.069 5.565 -1.300 1.00 97.44 89 ALA A N 1
ATOM 652 C CA . ALA A 1 89 ? 10.614 4.560 -0.388 1.00 97.44 89 ALA A CA 1
ATOM 653 C C . ALA A 1 89 ? 10.909 5.157 0.998 1.00 97.44 89 ALA A C 1
ATOM 655 O O . ALA A 1 89 ? 10.642 4.512 2.008 1.00 97.44 89 ALA A O 1
ATOM 656 N N . GLY A 1 90 ? 11.401 6.399 1.056 1.00 97.94 90 GLY A N 1
ATOM 657 C CA . GLY A 1 90 ? 11.582 7.149 2.297 1.00 97.94 90 GLY A CA 1
ATOM 658 C C . GLY A 1 90 ? 10.274 7.330 3.068 1.00 97.94 90 GLY A C 1
ATOM 659 O O . GLY A 1 90 ? 10.237 7.051 4.263 1.00 97.94 90 GLY A O 1
ATOM 660 N N . ILE A 1 91 ? 9.184 7.705 2.389 1.00 97.62 91 ILE A N 1
ATOM 661 C CA . ILE A 1 91 ? 7.849 7.819 3.008 1.00 97.62 91 ILE A CA 1
ATOM 662 C C . ILE A 1 91 ? 7.391 6.466 3.567 1.00 97.62 91 ILE A C 1
ATOM 664 O O . ILE A 1 91 ? 6.971 6.389 4.722 1.00 97.62 91 ILE A O 1
ATOM 668 N N . ALA A 1 92 ? 7.538 5.384 2.799 1.00 96.88 92 ALA A N 1
ATOM 669 C CA . ALA A 1 92 ? 7.194 4.047 3.274 1.00 96.88 92 ALA A CA 1
ATOM 670 C C . ALA A 1 92 ? 8.022 3.659 4.521 1.00 96.88 92 ALA A C 1
ATOM 672 O O . ALA A 1 92 ? 7.479 3.166 5.510 1.00 96.88 92 ALA A O 1
ATOM 673 N N . LEU A 1 93 ? 9.325 3.956 4.543 1.00 97.81 93 LEU A N 1
ATOM 674 C CA . LEU A 1 93 ? 10.168 3.720 5.720 1.00 97.81 93 LEU A CA 1
ATOM 675 C C . LEU A 1 93 ? 9.749 4.563 6.932 1.00 97.81 93 LEU A C 1
ATOM 677 O O . LEU A 1 93 ? 9.763 4.049 8.049 1.00 97.81 93 LEU A O 1
ATOM 681 N N . LEU A 1 94 ? 9.322 5.813 6.735 1.00 97.69 94 LEU A N 1
ATOM 682 C CA . LEU A 1 94 ? 8.754 6.628 7.813 1.00 97.69 94 LEU A CA 1
ATOM 683 C C . LEU A 1 94 ? 7.465 6.003 8.365 1.00 97.69 94 LEU A C 1
ATOM 685 O O . LEU A 1 94 ? 7.281 5.965 9.579 1.00 97.69 94 LEU A O 1
ATOM 689 N N . ASN A 1 95 ? 6.607 5.434 7.510 1.00 96.06 95 ASN A N 1
ATOM 690 C CA . ASN A 1 95 ? 5.422 4.694 7.958 1.00 96.06 95 ASN A CA 1
ATOM 691 C C . ASN A 1 95 ? 5.787 3.421 8.734 1.00 96.06 95 ASN A C 1
ATOM 693 O O . ASN A 1 95 ? 5.146 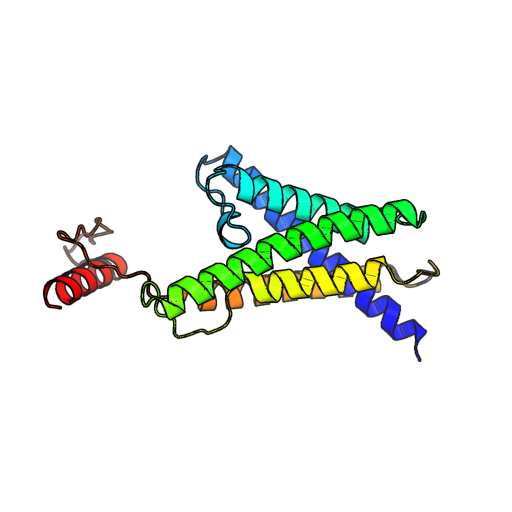3.112 9.736 1.00 96.06 95 ASN A O 1
ATOM 697 N N . ALA A 1 96 ? 6.832 2.699 8.316 1.00 96.50 96 ALA A N 1
ATOM 698 C CA . ALA A 1 96 ? 7.345 1.551 9.067 1.00 96.50 96 ALA A CA 1
ATOM 699 C C . ALA A 1 96 ? 7.897 1.965 10.443 1.00 96.50 96 ALA A C 1
ATOM 701 O O . ALA A 1 96 ? 7.636 1.303 11.447 1.00 96.50 96 ALA A O 1
ATOM 702 N N . ALA A 1 97 ? 8.645 3.069 10.505 1.00 97.56 97 ALA A N 1
ATOM 703 C CA . ALA A 1 97 ? 9.177 3.602 11.756 1.00 97.56 97 ALA A CA 1
ATOM 704 C C . ALA A 1 97 ? 8.053 4.021 12.715 1.00 97.56 97 ALA A C 1
ATOM 706 O O . ALA A 1 97 ? 8.107 3.695 13.901 1.00 97.56 97 ALA A O 1
ATOM 707 N N . GLU A 1 98 ? 7.014 4.677 12.195 1.00 96.00 98 GLU A N 1
ATOM 708 C CA . GLU A 1 98 ? 5.832 5.066 12.965 1.00 96.00 98 GLU A CA 1
ATOM 709 C C . GLU A 1 98 ? 5.076 3.850 13.508 1.00 96.00 98 GLU A C 1
ATOM 711 O O . GLU A 1 98 ? 4.733 3.816 14.689 1.00 96.00 98 GLU A O 1
ATOM 716 N N . PHE A 1 99 ? 4.898 2.808 12.692 1.00 94.44 99 PHE A N 1
ATOM 717 C CA . PHE A 1 99 ? 4.338 1.536 13.146 1.00 94.44 99 PHE A CA 1
ATOM 718 C C . PHE A 1 99 ? 5.112 0.978 14.347 1.00 94.44 99 PHE A C 1
ATOM 720 O O . PHE A 1 99 ? 4.520 0.691 15.386 1.00 94.44 99 PHE A O 1
ATOM 727 N N . TYR A 1 100 ? 6.444 0.893 14.265 1.00 96.62 100 TYR A N 1
ATOM 728 C CA . TYR A 1 100 ? 7.240 0.399 15.392 1.00 96.62 100 TYR A CA 1
ATOM 729 C C . TYR A 1 100 ? 7.219 1.331 16.601 1.00 96.62 100 TYR A C 1
ATOM 731 O O . TYR A 1 100 ? 7.298 0.850 17.732 1.00 96.62 100 TYR A O 1
ATOM 739 N N . ARG A 1 101 ? 7.101 2.646 16.397 1.00 97.19 101 ARG A N 1
ATOM 740 C CA . ARG A 1 101 ? 6.920 3.605 17.491 1.00 97.19 101 ARG A CA 1
ATOM 741 C C . ARG A 1 101 ? 5.619 3.323 18.243 1.00 97.19 101 ARG A C 1
ATOM 743 O O . ARG A 1 101 ? 5.649 3.253 19.467 1.00 97.19 101 ARG A O 1
ATOM 750 N N . LEU A 1 102 ? 4.520 3.107 17.518 1.00 94.38 102 LEU A N 1
ATOM 751 C CA . LEU A 1 102 ? 3.200 2.804 18.078 1.00 94.38 102 LEU A CA 1
ATOM 752 C C . LEU A 1 102 ? 3.151 1.440 18.783 1.00 94.38 102 LEU A C 1
ATOM 754 O O . LEU A 1 102 ? 2.533 1.319 19.843 1.00 94.38 102 LEU A O 1
ATOM 758 N N . VAL A 1 103 ? 3.844 0.436 18.237 1.00 95.12 103 VAL A N 1
ATOM 759 C CA . VAL A 1 103 ? 4.006 -0.874 18.888 1.00 95.12 103 VAL A CA 1
ATOM 760 C C . VAL A 1 103 ? 4.809 -0.735 20.183 1.00 95.12 103 VAL A C 1
ATOM 762 O O . VAL A 1 103 ? 4.393 -1.224 21.230 1.00 95.12 103 VAL A O 1
ATOM 765 N N . ARG A 1 104 ? 5.934 -0.006 20.161 1.00 96.56 104 ARG A N 1
ATOM 766 C CA . ARG A 1 104 ? 6.758 0.232 21.361 1.00 96.56 104 ARG A CA 1
ATOM 767 C C . ARG A 1 104 ? 6.039 1.040 22.437 1.00 96.56 104 ARG A C 1
ATOM 769 O O . ARG A 1 104 ? 6.305 0.824 23.612 1.00 96.56 104 ARG A O 1
ATOM 776 N N . SER A 1 105 ? 5.151 1.960 22.061 1.00 95.75 105 SER A N 1
ATOM 777 C CA . SER A 1 105 ? 4.352 2.726 23.024 1.00 95.75 105 SER A CA 1
ATOM 778 C C . SER A 1 105 ? 3.158 1.948 23.586 1.00 95.75 105 SER A C 1
ATOM 780 O O . SER A 1 105 ? 2.408 2.512 24.376 1.00 95.75 105 SER A O 1
ATOM 782 N N . GLY A 1 106 ? 2.939 0.696 23.164 1.00 92.44 106 GLY A N 1
ATOM 783 C CA . GLY A 1 106 ? 1.792 -0.113 23.585 1.00 92.44 106 GLY A CA 1
ATOM 784 C C . GLY A 1 106 ? 0.448 0.392 23.055 1.00 92.44 106 GLY A C 1
ATOM 785 O O . GLY A 1 106 ? -0.594 -0.002 23.565 1.00 92.44 106 GLY A O 1
ATOM 786 N N . VAL A 1 107 ? 0.464 1.279 22.051 1.00 91.81 107 VAL A N 1
ATOM 787 C CA . VAL A 1 107 ? -0.756 1.792 21.401 1.00 91.81 107 VAL A CA 1
ATOM 788 C C . VAL A 1 107 ? -1.272 0.789 20.372 1.00 91.81 107 VAL A C 1
ATOM 790 O O . VAL A 1 107 ? -2.472 0.714 20.139 1.00 91.81 107 VAL A O 1
ATOM 793 N N . LEU A 1 108 ? -0.363 0.026 19.763 1.00 92.06 108 LEU A N 1
ATOM 794 C CA . LEU A 1 108 ? -0.678 -1.077 18.864 1.00 92.06 108 LEU A CA 1
ATOM 795 C C . LEU A 1 108 ? -0.094 -2.371 19.420 1.00 92.06 108 LEU A C 1
ATOM 797 O O . LEU A 1 108 ? 1.046 -2.394 19.883 1.00 92.06 108 LEU A O 1
ATOM 801 N N . SER A 1 109 ? -0.848 -3.458 19.300 1.00 91.69 109 SER A N 1
ATOM 802 C CA . SER A 1 109 ? -0.336 -4.817 19.470 1.00 91.69 109 SER A CA 1
ATOM 803 C C . SER A 1 109 ? -0.465 -5.552 18.140 1.00 91.69 109 SER A C 1
ATOM 805 O O . SER A 1 109 ? -1.390 -5.309 17.375 1.00 91.69 109 SER A O 1
ATOM 807 N N . THR A 1 110 ? 0.488 -6.410 17.796 1.00 92.25 110 THR A N 1
ATOM 808 C CA . THR A 1 110 ? 0.452 -7.143 16.528 1.00 92.25 110 THR A CA 1
ATOM 809 C C . THR A 1 110 ? 1.166 -8.474 16.670 1.00 92.25 110 THR A C 1
ATOM 811 O O . THR A 1 110 ? 2.245 -8.548 17.260 1.00 92.25 110 THR A O 1
ATOM 814 N N . ALA A 1 111 ? 0.579 -9.533 16.116 1.00 91.94 111 ALA A N 1
ATOM 815 C CA . ALA A 1 111 ? 1.247 -10.831 16.026 1.00 91.94 111 ALA A CA 1
ATOM 816 C C . ALA A 1 111 ? 2.226 -10.900 14.838 1.00 91.94 111 ALA A C 1
ATOM 818 O O . ALA A 1 111 ? 2.986 -11.861 14.716 1.00 91.94 111 ALA A O 1
ATOM 819 N N . TRP A 1 112 ? 2.216 -9.892 13.957 1.00 90.12 112 TRP A N 1
ATOM 820 C CA . TRP A 1 112 ? 3.034 -9.857 12.753 1.00 90.12 112 TRP A CA 1
ATOM 821 C C . TRP A 1 112 ? 4.027 -8.684 12.784 1.00 90.12 112 TRP A C 1
ATOM 823 O O . TRP A 1 112 ? 3.626 -7.523 12.705 1.00 90.12 112 TRP A O 1
ATOM 833 N N . PRO A 1 113 ? 5.345 -8.943 12.852 1.00 91.69 113 PRO A N 1
ATOM 834 C CA . PRO A 1 113 ? 6.320 -7.892 13.131 1.00 91.69 113 PRO A CA 1
ATOM 835 C C . PRO A 1 113 ? 6.661 -7.010 11.922 1.00 91.69 113 PRO A C 1
ATOM 837 O O . PRO A 1 113 ? 7.434 -6.068 12.081 1.00 91.69 113 PRO A O 1
ATOM 840 N N . VAL A 1 114 ? 6.155 -7.304 10.718 1.00 93.19 114 VAL A N 1
ATOM 841 C CA . VAL A 1 114 ? 6.564 -6.630 9.471 1.00 93.19 114 VAL A CA 1
ATOM 842 C C . VAL A 1 114 ? 5.383 -5.871 8.846 1.00 93.19 114 VAL A C 1
ATOM 844 O O . VAL A 1 114 ? 4.515 -6.501 8.236 1.00 93.19 114 VAL A O 1
ATOM 847 N N . PRO A 1 115 ? 5.330 -4.529 8.935 1.00 92.50 115 PRO A N 1
ATOM 848 C CA . PRO A 1 115 ? 4.290 -3.751 8.263 1.00 92.50 115 PRO A CA 1
ATOM 849 C C . PRO A 1 115 ? 4.480 -3.769 6.738 1.00 92.50 115 PRO A C 1
ATOM 851 O O . PRO A 1 115 ? 5.605 -3.904 6.252 1.00 92.50 115 PRO A O 1
ATOM 854 N N . LEU A 1 116 ? 3.394 -3.561 5.981 1.00 91.56 116 LEU A N 1
ATOM 855 C CA . LEU A 1 116 ? 3.375 -3.527 4.503 1.00 91.56 116 LEU A CA 1
ATOM 856 C C . LEU A 1 116 ? 4.365 -2.541 3.875 1.00 91.56 116 LEU A C 1
ATOM 858 O O . LEU A 1 116 ? 4.834 -2.735 2.753 1.00 91.56 116 LEU A O 1
ATOM 862 N N . SER A 1 117 ? 4.700 -1.483 4.600 1.00 93.81 117 SER A N 1
ATOM 863 C CA . SER A 1 117 ? 5.589 -0.437 4.125 1.00 93.81 117 SER A CA 1
ATOM 864 C C . SER A 1 117 ? 7.050 -0.894 3.980 1.00 93.81 117 SER A C 1
ATOM 866 O O . SER A 1 117 ? 7.764 -0.367 3.127 1.00 93.81 117 SER A O 1
ATOM 868 N N . ILE A 1 118 ? 7.496 -1.919 4.721 1.00 94.94 118 ILE A N 1
ATOM 869 C CA . ILE A 1 118 ? 8.843 -2.505 4.574 1.00 94.94 118 ILE A CA 1
ATOM 870 C C . ILE A 1 118 ? 9.021 -3.231 3.231 1.00 94.94 118 ILE A C 1
ATOM 872 O O . ILE A 1 118 ? 9.944 -2.871 2.494 1.00 94.94 118 ILE A O 1
ATOM 876 N N . PRO A 1 119 ? 8.195 -4.236 2.865 1.00 92.69 119 PRO A N 1
ATOM 877 C CA . PRO A 1 119 ? 8.336 -4.905 1.577 1.00 92.69 119 PRO A CA 1
ATOM 878 C C . PRO A 1 119 ? 8.108 -3.944 0.406 1.00 92.69 119 PRO A C 1
ATOM 880 O O . PRO A 1 119 ? 8.789 -4.075 -0.609 1.00 92.69 119 PRO A O 1
ATOM 883 N N . LEU A 1 120 ? 7.235 -2.938 0.556 1.00 92.94 120 LEU A N 1
ATOM 884 C CA . LEU A 1 120 ? 7.078 -1.872 -0.435 1.00 92.94 120 LEU A CA 1
ATOM 885 C C . LEU A 1 120 ? 8.377 -1.069 -0.624 1.00 92.94 120 LEU A C 1
ATOM 887 O O . LEU A 1 120 ? 8.839 -0.913 -1.754 1.00 92.94 120 LEU A O 1
ATOM 891 N N . ALA A 1 121 ? 9.004 -0.604 0.462 1.00 96.12 121 ALA A N 1
ATOM 892 C CA . ALA A 1 121 ? 10.267 0.132 0.392 1.00 96.12 121 ALA A CA 1
ATOM 893 C C . ALA A 1 121 ? 11.396 -0.717 -0.218 1.00 96.12 121 ALA A C 1
ATOM 895 O O . ALA A 1 121 ? 12.146 -0.237 -1.071 1.00 96.12 121 ALA A O 1
ATOM 896 N N . LEU A 1 122 ? 11.486 -1.995 0.172 1.00 94.38 122 LEU A N 1
ATOM 897 C CA . LEU A 1 122 ? 12.453 -2.942 -0.384 1.00 94.38 122 LEU A CA 1
ATOM 898 C C . LEU A 1 122 ? 12.237 -3.140 -1.885 1.00 94.38 122 LEU A C 1
ATOM 900 O O . LEU A 1 122 ? 13.195 -3.097 -2.657 1.00 94.38 122 LEU A O 1
ATOM 904 N N . TYR A 1 123 ? 10.986 -3.320 -2.310 1.00 91.56 123 TYR A N 1
ATOM 905 C CA . TYR A 1 123 ? 10.646 -3.420 -3.722 1.00 91.56 123 TYR A CA 1
ATOM 906 C C . TYR A 1 123 ? 11.133 -2.187 -4.498 1.00 91.56 123 TYR A C 1
ATOM 908 O O . TYR A 1 123 ? 11.851 -2.328 -5.494 1.00 91.56 123 TYR A O 1
ATOM 916 N N . ILE A 1 124 ? 10.795 -0.988 -4.019 1.00 94.00 124 ILE A N 1
ATOM 917 C CA . ILE A 1 124 ? 11.178 0.263 -4.675 1.00 94.00 124 ILE A CA 1
ATOM 918 C C . ILE A 1 124 ? 12.708 0.383 -4.759 1.00 94.00 124 ILE A C 1
ATOM 920 O O . ILE A 1 124 ? 13.240 0.702 -5.823 1.00 94.00 124 ILE A O 1
ATOM 924 N N . ALA A 1 125 ? 13.433 0.060 -3.684 1.00 94.62 125 ALA A N 1
ATOM 925 C CA . ALA A 1 125 ? 14.895 0.086 -3.660 1.00 94.62 125 ALA A CA 1
ATOM 926 C C . ALA A 1 125 ? 15.521 -0.886 -4.678 1.00 94.62 125 ALA A C 1
ATOM 928 O O . ALA A 1 125 ? 16.457 -0.524 -5.399 1.00 94.62 125 ALA A O 1
ATOM 929 N N . LEU A 1 126 ? 14.980 -2.104 -4.795 1.00 91.50 126 LEU A N 1
ATOM 930 C CA . LEU A 1 126 ? 15.424 -3.072 -5.801 1.00 91.50 126 LEU A CA 1
ATOM 931 C C . LEU A 1 126 ? 15.154 -2.564 -7.225 1.00 91.50 126 LEU A C 1
ATOM 933 O O . LEU A 1 126 ? 16.022 -2.687 -8.094 1.00 91.50 126 LEU A O 1
ATOM 937 N N . HIS A 1 127 ? 13.993 -1.945 -7.464 1.00 89.69 127 HIS A N 1
ATOM 938 C CA . HIS A 1 127 ? 13.649 -1.359 -8.763 1.00 89.69 127 HIS A CA 1
ATOM 939 C C . HIS A 1 127 ? 14.594 -0.208 -9.128 1.00 89.69 127 HIS A C 1
ATOM 941 O O . HIS A 1 127 ? 15.110 -0.164 -10.243 1.00 89.69 127 HIS A O 1
ATOM 947 N N . VAL A 1 128 ? 14.924 0.664 -8.170 1.00 91.62 128 VAL A N 1
ATOM 948 C CA . VAL A 1 128 ? 15.931 1.726 -8.334 1.00 91.62 128 VAL A CA 1
ATOM 949 C C . VAL A 1 128 ? 17.292 1.145 -8.720 1.00 91.62 128 VAL A C 1
ATOM 951 O O . VAL A 1 128 ? 17.903 1.614 -9.682 1.00 91.62 128 VAL A O 1
ATOM 954 N N . GLY A 1 129 ? 17.744 0.085 -8.044 1.00 89.44 129 GLY A N 1
ATOM 955 C CA . GLY A 1 129 ? 18.987 -0.609 -8.392 1.00 89.44 129 GLY A CA 1
ATOM 956 C C . GLY A 1 129 ? 18.999 -1.137 -9.833 1.00 89.44 129 GLY A C 1
ATOM 957 O O . GLY A 1 129 ? 20.035 -1.115 -10.498 1.00 89.44 129 GLY A O 1
ATOM 958 N N . LEU A 1 130 ? 17.843 -1.557 -10.354 1.00 83.56 130 LEU A N 1
ATOM 959 C CA . LEU A 1 130 ? 17.689 -1.988 -11.746 1.00 83.56 130 LEU A CA 1
ATOM 960 C C . LEU A 1 130 ? 17.594 -0.835 -12.750 1.00 83.56 130 LEU A C 1
ATOM 962 O O . LEU A 1 130 ? 17.922 -1.048 -13.920 1.00 83.56 130 LEU A O 1
ATOM 966 N N . CYS A 1 131 ? 17.136 0.345 -12.331 1.00 83.19 131 CYS A N 1
ATOM 967 C CA . CYS A 1 131 ? 17.112 1.560 -13.149 1.00 83.19 131 CYS A CA 1
ATOM 968 C C . CYS A 1 131 ? 18.508 2.165 -13.321 1.00 83.19 131 CYS A C 1
ATOM 970 O O . CYS A 1 131 ? 18.832 2.670 -14.392 1.00 83.19 131 CYS A O 1
ATOM 972 N N . LEU A 1 132 ? 19.340 2.095 -12.278 1.00 86.44 132 LEU A N 1
ATOM 973 C CA . LEU A 1 132 ? 20.687 2.672 -12.278 1.00 86.44 132 LEU A CA 1
ATOM 974 C C . LEU A 1 132 ? 21.733 1.788 -12.967 1.00 86.44 132 LEU A C 1
ATOM 976 O O . LEU A 1 132 ? 22.813 2.271 -13.309 1.00 86.44 132 LEU A O 1
ATOM 980 N N . ARG A 1 133 ? 21.436 0.503 -13.196 1.00 84.12 133 ARG A N 1
ATOM 981 C CA . ARG A 1 133 ? 22.323 -0.375 -13.965 1.00 84.12 133 ARG A CA 1
ATOM 982 C C . ARG A 1 133 ? 22.274 0.010 -15.449 1.00 84.12 133 ARG A C 1
ATOM 984 O O . ARG A 1 133 ? 21.192 -0.053 -16.035 1.00 84.12 133 ARG A O 1
ATOM 991 N N . PRO A 1 134 ? 23.411 0.371 -16.077 1.00 61.50 134 PRO A N 1
ATOM 992 C CA . PRO A 1 134 ? 23.447 0.696 -17.496 1.00 61.50 134 PRO A CA 1
ATOM 993 C C . PRO A 1 134 ? 22.970 -0.513 -18.305 1.00 61.50 134 PRO A C 1
ATOM 995 O O . PRO A 1 134 ? 23.619 -1.557 -18.345 1.00 61.50 134 PRO A O 1
ATOM 998 N N . ARG A 1 135 ? 21.790 -0.387 -18.917 1.00 63.12 135 ARG A N 1
ATOM 999 C CA . ARG A 1 135 ? 21.256 -1.398 -19.827 1.00 63.12 135 ARG A CA 1
ATOM 1000 C C . ARG A 1 135 ? 21.909 -1.188 -21.184 1.00 63.12 135 ARG A C 1
ATOM 1002 O O . ARG A 1 135 ? 21.591 -0.225 -21.878 1.00 63.12 135 ARG A O 1
ATOM 1009 N N . HIS A 1 136 ? 22.768 -2.113 -21.595 1.00 45.84 136 HIS A N 1
ATOM 1010 C CA . HIS A 1 136 ? 22.861 -2.416 -23.017 1.00 45.84 136 HIS A CA 1
ATOM 1011 C C . HIS A 1 136 ? 21.496 -2.983 -23.419 1.00 45.84 136 HIS A C 1
ATOM 1013 O O . HIS A 1 136 ? 21.146 -4.113 -23.089 1.00 45.84 136 HIS A O 1
ATOM 1019 N N . LEU A 1 137 ? 20.661 -2.119 -23.999 1.00 52.19 137 LEU A N 1
ATOM 1020 C CA . LEU A 1 137 ? 19.372 -2.467 -24.583 1.00 52.19 137 LEU A CA 1
ATOM 1021 C C . LEU A 1 137 ? 19.633 -3.336 -25.820 1.00 52.19 137 LEU A C 1
ATOM 1023 O O . LEU A 1 137 ? 19.687 -2.825 -26.932 1.00 52.19 137 LEU A O 1
ATOM 1027 N N . GLY A 1 138 ? 19.830 -4.632 -25.609 1.00 47.97 138 GLY A N 1
ATOM 1028 C CA . GLY A 1 138 ? 19.702 -5.661 -26.634 1.00 47.97 138 GLY A CA 1
ATOM 1029 C C . GLY A 1 138 ? 18.581 -6.599 -26.207 1.00 47.97 138 GLY A C 1
ATOM 1030 O O . GLY A 1 138 ? 18.785 -7.441 -25.336 1.00 47.97 138 GLY A O 1
ATOM 1031 N N . GLU A 1 139 ? 17.374 -6.421 -26.746 1.00 56.00 139 GLU A N 1
ATOM 1032 C CA . GLU A 1 139 ? 16.261 -7.357 -26.541 1.00 56.00 139 GLU A CA 1
ATOM 1033 C C . GLU A 1 139 ? 15.900 -8.035 -27.870 1.00 56.00 139 GLU A C 1
ATOM 1035 O O . GLU A 1 139 ? 14.850 -7.763 -28.436 1.00 56.00 139 GLU A O 1
ATOM 1040 N N . ASP A 1 140 ? 16.738 -8.971 -28.324 1.00 53.56 140 ASP A N 1
ATOM 1041 C CA . ASP A 1 140 ? 16.371 -9.941 -29.364 1.00 53.56 140 ASP A CA 1
ATOM 1042 C C . ASP A 1 140 ? 15.910 -11.236 -28.682 1.00 53.56 140 ASP A C 1
ATOM 1044 O O . AS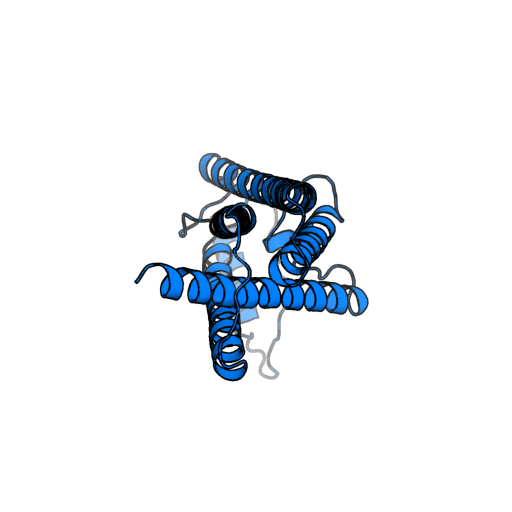P A 1 140 ? 16.677 -12.162 -28.417 1.00 53.56 140 ASP A O 1
ATOM 1048 N N . GLY A 1 141 ? 14.637 -11.295 -28.294 1.00 63.78 141 GLY A N 1
ATOM 1049 C CA . GLY A 1 141 ? 14.047 -12.511 -27.741 1.00 63.78 141 GLY A CA 1
ATOM 1050 C C . GLY A 1 141 ? 12.558 -12.610 -28.054 1.00 63.78 141 GLY A C 1
ATOM 1051 O O . GLY A 1 141 ? 11.901 -11.583 -28.209 1.00 63.78 141 GLY A O 1
ATOM 1052 N N . PRO A 1 142 ? 11.989 -13.827 -28.121 1.00 68.06 142 PRO A N 1
ATOM 1053 C CA . PRO A 1 142 ? 10.606 -14.022 -28.541 1.00 68.06 142 PRO A CA 1
ATOM 1054 C C . PRO A 1 142 ? 9.632 -13.304 -27.596 1.00 68.06 142 PRO A C 1
ATOM 1056 O O . PRO A 1 142 ? 9.607 -13.574 -26.389 1.00 68.06 142 PRO A O 1
ATOM 1059 N N . LEU A 1 143 ? 8.819 -12.408 -28.167 1.00 76.94 143 LEU A N 1
ATOM 1060 C CA . LEU A 1 143 ? 7.889 -11.505 -27.475 1.00 76.94 143 LEU A CA 1
ATOM 1061 C C . LEU A 1 143 ? 6.954 -12.246 -26.502 1.00 76.94 143 LEU A C 1
ATOM 1063 O O . LEU A 1 143 ? 6.769 -11.814 -25.364 1.00 76.94 143 LEU A O 1
ATOM 1067 N N . LEU A 1 144 ? 6.470 -13.427 -26.898 1.00 76.56 144 LEU A N 1
ATOM 1068 C CA . LEU A 1 144 ? 5.594 -14.286 -26.091 1.00 76.56 144 LEU A CA 1
ATOM 1069 C C . LEU A 1 144 ? 6.240 -14.742 -24.773 1.00 76.56 144 LEU A C 1
ATOM 1071 O O . LEU A 1 144 ? 5.606 -14.721 -23.720 1.00 76.56 144 LEU A O 1
ATOM 1075 N N . ARG A 1 145 ? 7.530 -15.102 -24.796 1.00 78.56 145 ARG A N 1
ATOM 1076 C CA . ARG A 1 145 ? 8.255 -15.511 -23.581 1.00 78.56 145 ARG A CA 1
ATOM 1077 C C . ARG A 1 145 ? 8.481 -14.324 -22.645 1.00 78.56 145 ARG A C 1
ATOM 1079 O O . ARG A 1 145 ? 8.511 -14.495 -21.429 1.00 78.56 145 ARG A O 1
ATOM 1086 N N . GLY A 1 146 ? 8.660 -13.130 -23.211 1.00 75.88 146 GLY A N 1
ATOM 1087 C CA . GLY A 1 146 ? 8.762 -11.886 -22.453 1.00 75.88 146 GLY A CA 1
ATOM 1088 C C . GLY A 1 146 ? 7.470 -11.549 -21.715 1.00 75.88 146 GLY A C 1
ATOM 1089 O O . GLY A 1 146 ? 7.502 -11.320 -20.506 1.00 75.88 146 GLY A O 1
ATOM 1090 N N . ALA A 1 147 ? 6.348 -11.607 -22.435 1.00 79.31 147 ALA A N 1
ATOM 1091 C CA . ALA A 1 147 ? 5.015 -11.380 -21.890 1.00 79.31 147 ALA A CA 1
ATOM 1092 C C . ALA A 1 147 ? 4.662 -12.381 -20.777 1.00 79.31 147 ALA A C 1
ATOM 1094 O O . ALA A 1 147 ? 4.181 -11.972 -19.725 1.00 79.31 147 ALA A O 1
ATOM 1095 N N . GLY A 1 148 ? 4.985 -13.669 -20.954 1.00 82.31 148 GLY A N 1
ATOM 1096 C CA . GLY A 1 148 ? 4.732 -14.695 -19.937 1.00 82.31 148 GLY A CA 1
ATOM 1097 C C . GLY A 1 148 ? 5.446 -14.434 -18.604 1.00 82.31 148 GLY A C 1
ATOM 1098 O O . GLY A 1 148 ? 4.829 -14.530 -17.547 1.00 82.31 148 GLY A O 1
ATOM 1099 N N . ILE A 1 149 ? 6.726 -14.041 -18.630 1.00 83.88 149 ILE A N 1
ATOM 1100 C CA . ILE A 1 149 ? 7.485 -13.725 -17.401 1.00 83.88 149 ILE A CA 1
ATOM 1101 C C . ILE A 1 149 ? 6.910 -12.487 -16.703 1.00 83.88 149 ILE A C 1
ATOM 1103 O O . ILE A 1 149 ? 6.806 -12.469 -15.478 1.00 83.88 149 ILE A O 1
ATOM 1107 N N . ALA A 1 150 ? 6.529 -11.463 -17.471 1.00 81.44 150 ALA A N 1
ATOM 1108 C CA . ALA A 1 150 ? 5.897 -10.271 -16.916 1.00 81.44 150 ALA A CA 1
ATOM 1109 C C . ALA A 1 150 ? 4.537 -10.599 -16.281 1.00 81.44 150 ALA A C 1
ATOM 1111 O O . ALA A 1 150 ? 4.271 -10.168 -15.164 1.00 81.44 150 ALA A O 1
ATOM 1112 N N . LEU A 1 151 ? 3.710 -11.419 -16.935 1.00 83.75 151 LEU A N 1
ATOM 1113 C CA . LEU A 1 151 ? 2.426 -11.853 -16.387 1.00 83.75 151 LEU A CA 1
ATOM 1114 C C . LEU A 1 151 ? 2.599 -12.632 -15.077 1.00 83.75 151 LEU A C 1
ATOM 1116 O O . LEU A 1 151 ? 1.930 -12.328 -14.094 1.00 83.75 151 LEU A O 1
ATOM 1120 N N . VAL A 1 152 ? 3.530 -13.591 -15.033 1.00 86.00 152 VAL A N 1
ATOM 1121 C CA . VAL A 1 152 ? 3.842 -14.337 -13.801 1.00 86.00 152 VAL A CA 1
ATOM 1122 C C . VAL A 1 152 ? 4.319 -13.394 -12.700 1.00 86.00 152 VAL A C 1
ATOM 1124 O O . VAL A 1 152 ? 3.869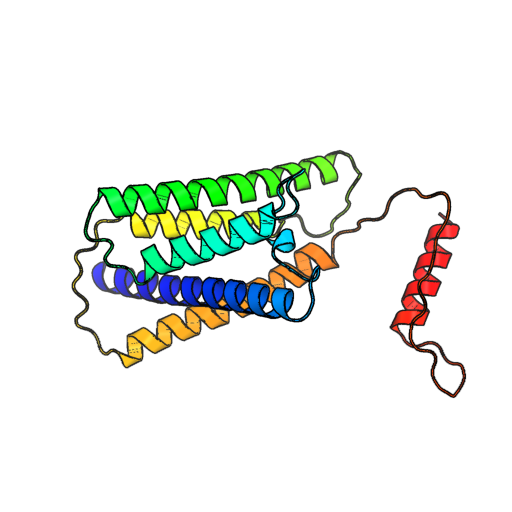 -13.514 -11.565 1.00 86.00 152 VAL A O 1
ATOM 1127 N N . GLY A 1 153 ? 5.184 -12.429 -13.029 1.00 83.38 153 GLY A N 1
ATOM 1128 C CA . GLY A 1 153 ? 5.609 -11.401 -12.083 1.00 83.38 153 GLY A CA 1
ATOM 1129 C C . GLY A 1 153 ? 4.433 -10.599 -11.530 1.00 83.38 153 GLY A C 1
ATOM 1130 O O . GLY A 1 153 ? 4.316 -10.455 -10.316 1.00 83.38 153 GLY A O 1
ATOM 1131 N N . ALA A 1 154 ? 3.520 -10.145 -12.390 1.00 82.31 154 ALA A N 1
ATOM 1132 C CA . ALA A 1 154 ? 2.331 -9.400 -11.982 1.00 82.31 154 ALA A CA 1
ATOM 1133 C C . ALA A 1 154 ? 1.425 -10.221 -11.046 1.00 82.31 154 ALA A C 1
ATOM 1135 O O . ALA A 1 154 ? 1.078 -9.758 -9.961 1.00 82.31 154 ALA A O 1
ATOM 1136 N N . LEU A 1 155 ? 1.099 -11.461 -11.427 1.00 85.06 155 LEU A N 1
ATOM 1137 C CA . LEU A 1 155 ? 0.237 -12.350 -10.643 1.00 85.06 155 LEU A CA 1
ATOM 1138 C C . LEU A 1 155 ? 0.859 -12.721 -9.293 1.00 85.06 155 LEU A C 1
ATOM 1140 O O . LEU A 1 155 ? 0.176 -12.678 -8.272 1.00 85.06 155 LEU A O 1
ATOM 1144 N N . ALA A 1 156 ? 2.158 -13.033 -9.271 1.00 84.94 156 ALA A N 1
ATOM 1145 C CA . ALA A 1 156 ? 2.875 -13.331 -8.034 1.00 84.94 156 ALA A CA 1
ATOM 1146 C C . ALA A 1 156 ? 2.870 -12.129 -7.079 1.00 84.94 156 ALA A C 1
ATOM 1148 O O . ALA A 1 156 ? 2.684 -12.294 -5.877 1.00 84.94 156 ALA A O 1
ATOM 1149 N N . SER A 1 157 ? 3.019 -10.920 -7.618 1.00 82.50 157 SER A N 1
ATOM 1150 C CA . SER A 1 157 ? 2.998 -9.680 -6.834 1.00 82.50 157 SER A CA 1
ATOM 1151 C C . SER A 1 157 ? 1.628 -9.408 -6.238 1.00 82.50 157 SER A C 1
ATOM 1153 O O . SER A 1 157 ? 1.537 -9.048 -5.069 1.00 82.50 157 SER A O 1
ATOM 1155 N N . LEU A 1 158 ? 0.569 -9.618 -7.023 1.00 83.88 158 LEU A N 1
ATOM 1156 C CA . LEU A 1 158 ? -0.803 -9.464 -6.558 1.00 83.88 158 LEU A CA 1
ATOM 1157 C C . LEU A 1 158 ? -1.110 -10.468 -5.439 1.00 83.88 158 LEU A C 1
ATOM 1159 O O . LEU A 1 158 ? -1.586 -10.078 -4.378 1.00 83.88 158 LEU A O 1
ATOM 1163 N N . GLY A 1 159 ? -0.779 -11.746 -5.651 1.00 83.81 159 GLY A N 1
ATOM 1164 C CA . GLY A 1 159 ? -0.992 -12.803 -4.662 1.00 83.81 159 GLY A CA 1
ATOM 1165 C C . GLY A 1 159 ? -0.228 -12.550 -3.362 1.00 83.81 159 GLY A C 1
ATOM 1166 O O . GLY A 1 159 ? -0.820 -12.575 -2.285 1.00 83.81 159 GLY A O 1
ATOM 1167 N N . LEU A 1 160 ? 1.069 -12.234 -3.455 1.00 85.50 160 LEU A N 1
ATOM 1168 C CA . LEU A 1 160 ? 1.877 -11.882 -2.285 1.00 85.50 160 LEU A CA 1
ATOM 1169 C C . LEU A 1 160 ? 1.357 -10.619 -1.595 1.00 85.50 160 LEU A C 1
ATOM 1171 O O . LEU A 1 160 ? 1.291 -10.594 -0.371 1.00 85.50 160 LEU A O 1
ATOM 1175 N N . GLY A 1 161 ? 0.953 -9.602 -2.358 1.00 84.44 161 GLY A N 1
ATOM 1176 C CA . GLY A 1 161 ? 0.377 -8.370 -1.824 1.00 84.44 161 GLY A CA 1
ATOM 1177 C C . GLY A 1 161 ? -0.885 -8.626 -1.003 1.00 84.44 161 GLY A C 1
ATOM 1178 O O . GLY A 1 161 ? -1.000 -8.101 0.099 1.00 84.44 161 GLY A O 1
ATOM 1179 N N . VAL A 1 162 ? -1.789 -9.488 -1.484 1.00 85.56 162 VAL A N 1
ATOM 1180 C CA . VAL A 1 162 ? -3.001 -9.885 -0.746 1.00 85.56 162 VAL A CA 1
ATOM 1181 C C . VAL A 1 162 ? -2.653 -10.637 0.537 1.00 85.56 162 VAL A C 1
ATOM 1183 O O . VAL A 1 162 ? -3.196 -10.319 1.591 1.00 85.56 162 VAL A O 1
ATOM 1186 N N . VAL A 1 163 ? -1.730 -11.601 0.480 1.00 86.38 163 VAL A N 1
ATOM 1187 C CA . VAL A 1 163 ? -1.293 -12.348 1.674 1.00 86.38 163 VAL A CA 1
ATOM 1188 C C . VAL A 1 163 ? -0.710 -11.394 2.715 1.00 86.38 163 VAL A C 1
ATOM 1190 O O . VAL A 1 163 ? -1.132 -11.398 3.870 1.00 86.38 163 VAL A O 1
ATOM 1193 N N . PHE A 1 164 ? 0.213 -10.526 2.300 1.00 85.62 164 PHE A N 1
ATOM 1194 C CA . PHE A 1 164 ? 0.800 -9.522 3.179 1.00 85.62 164 PHE A CA 1
ATOM 1195 C C . PHE A 1 164 ? -0.259 -8.572 3.744 1.00 85.62 164 PHE A C 1
ATOM 1197 O O . PHE A 1 164 ? -0.218 -8.264 4.929 1.00 85.62 164 PHE A O 1
ATOM 1204 N N . TYR A 1 165 ? -1.230 -8.146 2.936 1.00 86.44 165 TYR A N 1
ATOM 1205 C CA . TYR A 1 165 ? -2.324 -7.283 3.377 1.00 86.44 165 TYR A CA 1
ATOM 1206 C C . TYR A 1 165 ? -3.152 -7.929 4.490 1.00 86.44 165 TYR A C 1
ATOM 1208 O O . TYR A 1 165 ? -3.335 -7.330 5.552 1.00 86.44 165 TYR A O 1
ATOM 1216 N N . VAL A 1 166 ? -3.594 -9.171 4.272 1.00 86.56 166 VAL A N 1
ATOM 1217 C CA . VAL A 1 166 ? -4.388 -9.931 5.245 1.00 86.56 166 VAL A CA 1
ATOM 1218 C C . VAL A 1 166 ? -3.611 -10.126 6.544 1.00 86.56 166 VAL A C 1
ATOM 1220 O O . VAL A 1 166 ? -4.168 -9.917 7.616 1.00 86.56 166 VAL A O 1
ATOM 1223 N N . HIS A 1 167 ? -2.322 -10.464 6.475 1.00 86.69 167 HIS A N 1
ATOM 1224 C CA . HIS A 1 167 ? -1.513 -10.661 7.677 1.00 86.69 167 HIS A CA 1
ATOM 1225 C C . HIS A 1 167 ? -1.195 -9.355 8.407 1.00 86.69 167 HIS A C 1
ATOM 1227 O O . HIS A 1 167 ? -1.337 -9.292 9.625 1.00 86.69 167 HIS A O 1
ATOM 1233 N N . SER A 1 168 ? -0.783 -8.305 7.696 1.00 84.25 168 SER A N 1
ATOM 1234 C CA . SER A 1 168 ? -0.396 -7.044 8.329 1.00 84.25 168 SER A CA 1
ATOM 1235 C C . SER A 1 168 ? -1.582 -6.320 8.967 1.00 84.25 168 SER A C 1
ATOM 1237 O O . SER A 1 168 ? -1.406 -5.701 10.014 1.00 84.25 168 SER A O 1
ATOM 1239 N N . LEU A 1 169 ? -2.781 -6.394 8.378 1.00 81.94 169 LEU A N 1
ATOM 1240 C CA . LEU A 1 169 ? -3.967 -5.746 8.947 1.00 81.94 169 LEU A CA 1
ATOM 1241 C C . LEU A 1 169 ? -4.787 -6.669 9.844 1.00 81.94 169 LEU A C 1
ATOM 1243 O O . LEU A 1 169 ? -5.223 -6.239 10.905 1.00 81.94 169 LEU A O 1
ATOM 1247 N N . GLY A 1 170 ? -4.983 -7.927 9.452 1.00 84.44 170 GLY A N 1
ATOM 1248 C CA . GLY A 1 170 ? -5.832 -8.866 10.188 1.00 84.44 170 GLY A CA 1
ATOM 1249 C C . GLY A 1 170 ? -5.245 -9.319 11.524 1.00 84.44 170 GLY A C 1
ATOM 1250 O O . GLY A 1 170 ? -5.987 -9.768 12.389 1.00 84.44 170 GLY A O 1
ATOM 1251 N N . LEU A 1 171 ? -3.927 -9.192 11.708 1.00 86.88 171 LEU A N 1
ATOM 1252 C CA . LEU A 1 171 ? -3.234 -9.576 12.944 1.00 86.88 171 LEU A CA 1
ATOM 1253 C C . LEU A 1 171 ? -2.827 -8.386 13.816 1.00 86.88 171 LEU A C 1
ATOM 1255 O O . LEU A 1 171 ? -2.136 -8.581 14.820 1.00 86.88 171 LEU A O 1
ATOM 1259 N N . THR A 1 172 ? -3.210 -7.167 13.430 1.00 86.50 172 THR A N 1
ATOM 1260 C CA . THR A 1 172 ? -2.923 -5.965 14.211 1.00 86.50 172 THR A CA 1
ATOM 1261 C C . THR A 1 172 ? -4.141 -5.597 15.045 1.00 86.50 172 THR A C 1
ATOM 1263 O O . THR A 1 172 ? -5.237 -5.373 14.538 1.00 86.50 172 THR A O 1
ATOM 1266 N N . ASP A 1 173 ? -3.925 -5.542 16.348 1.00 85.25 173 ASP A N 1
ATOM 1267 C CA . ASP A 1 173 ? -4.890 -5.142 17.348 1.00 85.25 173 ASP A CA 1
ATOM 1268 C C . ASP A 1 173 ? -4.814 -3.624 17.559 1.00 85.25 173 ASP A C 1
ATOM 1270 O O . ASP A 1 173 ? -3.851 -3.089 18.117 1.00 85.25 173 ASP A O 1
ATOM 1274 N N . TYR A 1 174 ? -5.849 -2.940 17.070 1.00 84.44 174 TYR A N 1
ATOM 1275 C CA . TYR A 1 174 ? -6.018 -1.488 17.144 1.00 84.44 174 TYR A CA 1
ATOM 1276 C C . TYR A 1 174 ? -6.865 -1.047 18.351 1.00 84.44 174 TYR A C 1
ATOM 1278 O O . TYR A 1 174 ? -7.353 0.088 18.383 1.00 84.44 174 TYR A O 1
ATOM 1286 N N . ARG A 1 175 ? -7.110 -1.935 19.325 1.00 85.62 175 ARG A N 1
ATOM 1287 C CA . ARG A 1 175 ? -7.902 -1.602 20.512 1.00 85.62 175 ARG A CA 1
ATOM 1288 C C . ARG A 1 175 ? -7.246 -0.481 21.316 1.00 85.62 175 ARG A C 1
ATOM 1290 O O . ARG A 1 175 ? -6.037 -0.438 21.513 1.00 85.62 175 ARG A O 1
ATOM 1297 N N . ARG A 1 176 ? -8.084 0.423 21.821 1.00 84.00 176 ARG A N 1
ATOM 1298 C CA . ARG A 1 176 ? -7.706 1.520 22.718 1.00 84.00 176 ARG A CA 1
ATOM 1299 C C . ARG A 1 176 ? -8.731 1.634 23.835 1.00 84.00 176 ARG A C 1
ATOM 1301 O O . ARG A 1 176 ? -9.889 1.271 23.634 1.00 84.00 176 ARG A O 1
ATOM 1308 N N . ARG A 1 177 ? -8.326 2.183 24.983 1.00 85.88 177 ARG A N 1
ATOM 1309 C CA . ARG A 1 177 ? -9.275 2.527 26.050 1.00 85.88 177 ARG A CA 1
ATOM 1310 C C . ARG A 1 177 ? -10.328 3.501 25.517 1.00 85.88 177 ARG A C 1
ATOM 1312 O O . ARG A 1 177 ? -9.987 4.452 24.811 1.00 85.88 177 ARG A O 1
ATOM 1319 N N . ALA A 1 178 ? -11.584 3.241 25.853 1.00 89.12 178 ALA A N 1
ATOM 1320 C CA . ALA A 1 178 ? -12.731 4.046 25.463 1.00 89.12 178 ALA A CA 1
ATOM 1321 C C . ALA A 1 178 ? -13.789 4.008 26.570 1.00 89.12 178 ALA A C 1
ATOM 1323 O O . ALA A 1 178 ? -13.928 2.997 27.253 1.00 89.12 178 ALA A O 1
ATOM 1324 N N . ASP A 1 179 ? -14.549 5.093 26.710 1.00 93.50 179 ASP A N 1
ATOM 1325 C CA . ASP A 1 179 ? -15.605 5.214 27.726 1.00 93.50 179 ASP A CA 1
ATOM 1326 C C . ASP A 1 179 ? -16.922 4.548 27.296 1.00 93.50 179 ASP A C 1
ATOM 1328 O O . ASP A 1 179 ? -17.804 4.297 28.114 1.00 93.50 179 ASP A O 1
ATOM 1332 N N . ALA A 1 180 ? -17.070 4.265 25.999 1.00 93.88 180 ALA A N 1
ATOM 1333 C CA . ALA A 1 180 ? -18.241 3.613 25.432 1.00 93.88 180 ALA A CA 1
ATOM 1334 C C . ALA A 1 180 ? -17.861 2.725 24.240 1.00 93.88 180 ALA A C 1
ATOM 1336 O O . ALA A 1 180 ? -16.956 3.044 23.465 1.00 93.88 180 ALA A O 1
ATOM 1337 N N . ILE A 1 181 ? -18.607 1.632 24.066 1.00 93.88 181 ILE A N 1
ATOM 1338 C CA . ILE A 1 181 ? -18.500 0.720 22.924 1.00 93.88 181 ILE A CA 1
ATOM 1339 C C . ILE A 1 181 ? -19.791 0.821 22.119 1.00 93.88 181 ILE A C 1
ATOM 1341 O O . ILE A 1 181 ? -20.879 0.588 22.642 1.00 93.88 181 ILE A O 1
ATOM 1345 N N . VAL A 1 182 ? -19.668 1.138 20.832 1.00 94.12 182 VAL A N 1
ATOM 1346 C CA . VAL A 1 182 ? -20.794 1.158 19.894 1.00 94.12 182 VAL A CA 1
ATOM 1347 C C . VAL A 1 182 ? -20.618 0.016 18.906 1.00 94.12 182 VAL A C 1
ATOM 1349 O O . VAL A 1 182 ? -19.714 0.033 18.072 1.00 94.12 182 VAL A O 1
ATOM 1352 N N . VAL A 1 183 ? -21.493 -0.985 18.992 1.00 94.06 183 VAL A N 1
ATOM 1353 C CA . VAL A 1 183 ? -21.525 -2.103 18.047 1.00 94.06 183 VAL A CA 1
ATOM 1354 C C . VAL A 1 183 ? -22.465 -1.739 16.904 1.00 94.06 183 VAL A C 1
ATOM 1356 O O . VAL A 1 183 ? -23.683 -1.733 17.069 1.00 94.06 183 VAL A O 1
ATOM 1359 N N . LEU A 1 184 ? -21.905 -1.413 15.737 1.00 92.00 184 LEU A N 1
ATOM 1360 C CA . LEU A 1 184 ? -22.718 -1.138 14.556 1.00 92.00 184 LEU A CA 1
ATOM 1361 C C . LEU A 1 184 ? -23.425 -2.413 14.091 1.00 92.00 184 LEU A C 1
ATOM 1363 O O . LEU A 1 184 ? -22.811 -3.481 13.986 1.00 92.00 184 LEU A O 1
ATOM 1367 N N . GLY A 1 185 ? -24.716 -2.270 13.791 1.00 90.88 185 GLY A N 1
ATOM 1368 C CA . GLY A 1 185 ? -25.560 -3.361 13.330 1.00 90.88 185 GLY A CA 1
ATOM 1369 C C . GLY A 1 185 ? -24.994 -4.068 12.096 1.00 90.88 185 GLY A C 1
ATOM 1370 O O . GLY A 1 185 ? -24.297 -3.493 11.259 1.00 90.88 185 GLY A O 1
ATOM 1371 N N . ALA A 1 186 ? -25.318 -5.347 11.990 1.00 94.19 186 ALA A N 1
ATOM 1372 C CA . ALA A 1 186 ? -25.088 -6.181 10.822 1.00 94.19 186 ALA A CA 1
ATOM 1373 C C . ALA A 1 186 ? -26.353 -7.011 10.574 1.00 94.19 186 ALA A C 1
ATOM 1375 O O . ALA A 1 186 ? -27.366 -6.837 11.254 1.00 94.19 186 ALA A O 1
ATOM 1376 N N . ARG A 1 187 ? -26.327 -7.885 9.566 1.00 95.62 187 ARG A N 1
ATOM 1377 C CA . ARG A 1 187 ? -27.515 -8.639 9.164 1.00 95.62 187 ARG A CA 1
ATOM 1378 C C . ARG A 1 187 ? -28.051 -9.482 10.325 1.00 95.62 187 ARG A C 1
ATOM 1380 O O . ARG A 1 187 ? -27.297 -10.226 10.954 1.00 95.62 187 ARG A O 1
ATOM 1387 N N . VAL A 1 188 ? -29.359 -9.404 10.533 1.00 96.75 188 VAL A N 1
ATOM 1388 C CA . VAL A 1 188 ? -30.152 -10.378 11.288 1.00 96.75 188 VAL A CA 1
ATOM 1389 C C . VAL A 1 188 ? -30.953 -11.173 10.260 1.00 96.75 188 VAL A C 1
ATOM 1391 O O . VAL A 1 188 ? -31.485 -10.597 9.306 1.00 96.75 188 VAL A O 1
ATOM 1394 N N . TYR A 1 189 ? -30.963 -12.497 10.374 1.00 96.81 189 TYR A N 1
ATOM 1395 C CA . TYR A 1 189 ? -31.749 -13.350 9.487 1.00 96.81 189 TYR A CA 1
ATOM 1396 C C . TYR A 1 189 ? -33.242 -13.264 9.828 1.00 96.81 189 TYR A C 1
ATOM 1398 O O . TYR A 1 189 ? -33.626 -12.790 10.894 1.00 96.81 189 TYR A O 1
ATOM 1406 N N . ALA A 1 190 ? -34.101 -13.721 8.914 1.00 97.19 190 ALA A N 1
ATOM 1407 C CA . ALA A 1 190 ? -35.554 -13.655 9.094 1.00 97.19 190 ALA A CA 1
ATOM 1408 C C . ALA A 1 190 ? -36.054 -14.430 10.331 1.00 97.19 190 ALA A C 1
ATOM 1410 O O . ALA A 1 190 ? -37.109 -14.115 10.866 1.00 97.19 190 ALA A O 1
ATOM 1411 N N . ASP A 1 191 ? -35.284 -15.414 10.797 1.00 96.81 191 ASP A N 1
ATOM 1412 C CA . ASP A 1 191 ? -35.552 -16.211 11.999 1.00 96.81 191 ASP A CA 1
ATOM 1413 C C . ASP A 1 191 ? -35.034 -15.560 13.299 1.00 96.81 191 ASP A C 1
ATOM 1415 O O . ASP A 1 191 ? -35.055 -16.184 14.357 1.00 96.81 191 ASP A O 1
ATOM 1419 N N . GLY A 1 192 ? -34.541 -14.320 13.232 1.00 96.19 192 GLY A N 1
ATOM 1420 C CA . GLY A 1 192 ? -34.004 -13.585 14.376 1.00 96.19 192 GLY A CA 1
ATOM 1421 C C . GLY A 1 192 ? -32.569 -13.959 14.755 1.00 96.19 192 GLY A C 1
ATOM 1422 O O . GLY A 1 192 ? -31.999 -13.322 15.642 1.00 96.19 192 GLY A O 1
ATOM 1423 N N . ARG A 1 193 ? -31.939 -14.941 14.091 1.00 97.38 193 ARG A N 1
ATOM 1424 C CA . ARG A 1 193 ? -30.536 -15.271 14.368 1.00 97.38 193 ARG A CA 1
ATOM 1425 C C . ARG A 1 193 ? -29.608 -14.164 13.857 1.00 97.38 193 ARG A C 1
ATOM 1427 O O . ARG A 1 193 ? -29.791 -13.678 12.734 1.00 97.38 193 ARG A O 1
ATOM 1434 N N . PRO A 1 194 ? -28.578 -13.776 14.630 1.00 97.06 194 PRO A N 1
ATOM 1435 C CA . PRO A 1 194 ? -27.562 -12.866 14.127 1.00 97.06 194 PRO A CA 1
ATOM 1436 C C . PRO A 1 194 ? -26.765 -13.538 13.002 1.00 97.06 194 PRO A C 1
ATOM 1438 O O . PRO A 1 194 ? -26.506 -14.742 13.034 1.00 97.06 194 PRO A O 1
ATOM 1441 N N . SER A 1 195 ? -26.341 -12.756 12.009 1.00 97.12 195 SER A N 1
ATOM 1442 C CA . SER A 1 195 ? -25.251 -13.184 11.126 1.00 97.12 195 SER A CA 1
ATOM 1443 C C . SER A 1 195 ? -23.966 -13.400 11.922 1.00 97.12 195 SER A C 1
ATOM 1445 O O . SER A 1 195 ? -23.802 -12.834 13.000 1.00 97.12 195 SER A O 1
ATOM 1447 N N . GLU A 1 196 ? -23.034 -14.173 11.370 1.00 96.06 196 GLU A N 1
ATOM 1448 C CA . GLU A 1 196 ? -21.720 -14.407 11.980 1.00 96.06 196 GLU A CA 1
ATOM 1449 C C . GLU A 1 196 ? -21.008 -13.086 12.303 1.00 96.06 196 GLU A C 1
ATOM 1451 O O . GLU A 1 196 ? -20.595 -12.870 13.436 1.00 96.06 196 GLU A O 1
ATOM 1456 N N . ALA A 1 197 ? -21.023 -12.135 11.363 1.00 94.31 197 ALA A N 1
ATOM 1457 C CA . ALA A 1 197 ? -20.471 -10.801 11.575 1.00 94.31 197 ALA A CA 1
ATOM 1458 C C . ALA A 1 197 ? -21.169 -10.026 12.710 1.00 94.31 197 ALA A C 1
ATOM 1460 O O . ALA A 1 197 ? -20.511 -9.279 13.429 1.00 94.31 197 ALA A O 1
ATOM 1461 N N . LEU A 1 198 ? -22.492 -10.165 12.883 1.00 96.38 198 LEU A N 1
ATOM 1462 C CA . LEU A 1 198 ? -23.193 -9.524 14.002 1.00 96.38 198 LEU A CA 1
ATOM 1463 C C . LEU A 1 198 ? -22.840 -10.199 15.331 1.00 96.38 198 LEU A C 1
ATOM 1465 O O . LEU A 1 198 ? -22.553 -9.509 16.305 1.00 96.38 198 LEU A O 1
ATOM 1469 N N . ALA A 1 199 ? -22.854 -11.533 15.359 1.00 96.75 199 ALA A N 1
ATOM 1470 C CA . ALA A 1 199 ? -22.541 -12.317 16.544 1.00 96.75 199 ALA A CA 1
ATOM 1471 C C . ALA A 1 199 ? -21.118 -12.024 17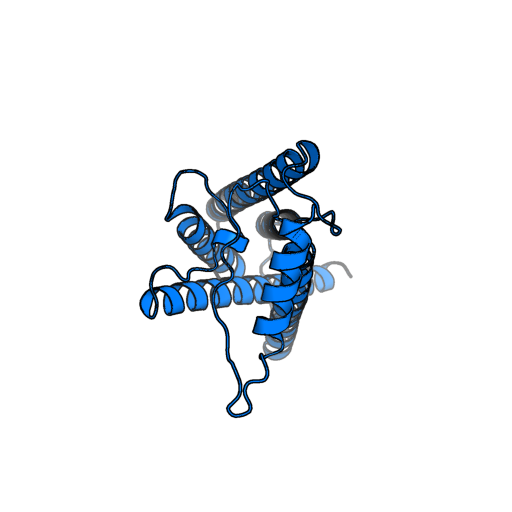.035 1.00 96.75 199 ALA A C 1
ATOM 1473 O O . ALA A 1 199 ? -20.940 -11.689 18.203 1.00 96.75 199 ALA A O 1
ATOM 1474 N N . GLU A 1 200 ? -20.131 -12.063 16.139 1.00 94.81 200 GLU A N 1
ATOM 1475 C CA . GLU A 1 200 ? -18.732 -11.770 16.452 1.00 94.81 200 GLU A CA 1
ATOM 1476 C C . GLU A 1 200 ? -18.578 -10.356 17.020 1.00 94.81 200 GLU A C 1
ATOM 1478 O O . GLU A 1 200 ? -18.072 -10.191 18.124 1.00 94.81 200 GLU A O 1
ATOM 1483 N N . ARG A 1 201 ? -19.112 -9.331 16.342 1.00 94.62 201 ARG A N 1
ATOM 1484 C CA . ARG A 1 201 ? -19.004 -7.936 16.802 1.00 94.62 201 ARG A CA 1
ATOM 1485 C C . ARG A 1 201 ? -19.650 -7.705 18.170 1.00 94.62 201 ARG A C 1
ATOM 1487 O O . ARG A 1 201 ? -19.083 -6.986 18.991 1.00 94.62 201 ARG A O 1
ATOM 1494 N N . VAL A 1 202 ? -20.823 -8.296 18.423 1.00 95.94 202 VAL A N 1
ATOM 1495 C CA . VAL A 1 202 ? -21.514 -8.191 19.721 1.00 95.94 202 VAL A CA 1
ATOM 1496 C C . VAL A 1 202 ? -20.722 -8.905 20.813 1.00 95.94 202 VAL A C 1
ATOM 1498 O O . VAL A 1 202 ? -20.535 -8.341 21.891 1.00 95.94 202 VAL A O 1
ATOM 1501 N N . LEU A 1 203 ? -20.222 -10.115 20.544 1.00 95.94 203 LEU A N 1
ATOM 1502 C CA . LEU A 1 203 ? -19.421 -10.876 21.502 1.00 95.94 203 LEU A CA 1
ATOM 1503 C C . LEU A 1 203 ? -18.097 -10.175 21.815 1.00 95.94 203 LEU A C 1
ATOM 1505 O O . LEU A 1 203 ? -17.737 -10.073 22.987 1.00 95.94 203 LEU A O 1
ATOM 1509 N N . THR A 1 204 ? -17.416 -9.635 20.803 1.00 92.75 204 THR A N 1
ATOM 1510 C CA . THR A 1 204 ? -16.211 -8.819 20.979 1.00 92.75 204 THR A CA 1
ATOM 1511 C C . THR A 1 204 ? -16.517 -7.576 21.806 1.00 92.75 204 THR A C 1
ATOM 1513 O O . THR A 1 204 ? -15.821 -7.321 22.782 1.00 92.75 204 THR A O 1
ATOM 1516 N N . GLY A 1 205 ? -17.581 -6.830 21.493 1.00 93.44 205 GLY A N 1
ATOM 1517 C CA . GLY A 1 205 ? -17.975 -5.657 22.281 1.00 93.44 205 GLY A CA 1
ATOM 1518 C C . GLY A 1 205 ? -18.275 -5.999 23.744 1.00 93.44 205 GLY A C 1
ATOM 1519 O O . GLY A 1 205 ? -17.807 -5.317 24.653 1.00 93.44 205 GLY A O 1
ATOM 1520 N N . ALA A 1 206 ? -18.991 -7.098 23.986 1.00 94.62 206 ALA A N 1
ATOM 1521 C CA . ALA A 1 206 ? -19.282 -7.576 25.334 1.00 94.62 206 ALA A CA 1
ATOM 1522 C C . ALA A 1 206 ? -18.027 -8.056 26.083 1.00 94.62 206 ALA A C 1
ATOM 1524 O O . ALA A 1 206 ? -17.959 -7.903 27.300 1.00 94.62 206 ALA A O 1
ATOM 1525 N N . ALA A 1 207 ? -17.051 -8.650 25.388 1.00 93.19 207 ALA A N 1
ATOM 1526 C CA . ALA A 1 207 ? -15.768 -9.024 25.977 1.00 93.19 207 ALA A CA 1
ATOM 1527 C C . ALA A 1 207 ? -14.971 -7.784 26.397 1.00 93.19 207 ALA A C 1
ATOM 1529 O O . ALA A 1 207 ? -14.537 -7.718 27.540 1.00 93.19 207 ALA A O 1
ATOM 1530 N N . LEU A 1 208 ? -14.882 -6.778 25.524 1.00 91.56 208 LEU A N 1
ATOM 1531 C CA . LEU A 1 208 ? -14.179 -5.522 25.799 1.00 91.56 208 LEU A CA 1
ATOM 1532 C C . LEU A 1 208 ? -14.806 -4.708 26.931 1.00 91.56 208 LEU A C 1
ATOM 1534 O O . LEU A 1 208 ? -14.089 -4.036 27.655 1.00 91.56 208 LEU A O 1
ATOM 1538 N N . TYR A 1 209 ? -16.127 -4.773 27.109 1.00 91.94 209 TYR A N 1
ATOM 1539 C CA . TYR A 1 209 ? -16.799 -4.111 28.233 1.00 91.94 209 TYR A CA 1
ATOM 1540 C C . TYR A 1 209 ? -16.424 -4.709 29.602 1.00 91.94 209 TYR A C 1
ATOM 1542 O O . TYR A 1 209 ? -16.601 -4.057 30.627 1.00 91.94 209 TYR A O 1
ATOM 1550 N N . ARG A 1 210 ? -15.964 -5.967 29.633 1.00 91.00 210 ARG A N 1
ATOM 1551 C CA . ARG A 1 210 ? -15.615 -6.682 30.870 1.00 91.00 210 ARG A CA 1
ATOM 1552 C C . ARG A 1 210 ? -14.132 -6.591 31.242 1.00 91.00 210 ARG A C 1
ATOM 1554 O O . ARG A 1 210 ? -13.795 -7.030 32.339 1.00 91.00 210 ARG A O 1
ATOM 1561 N N . GLU A 1 211 ? -13.281 -6.114 30.333 1.00 86.94 211 GLU A N 1
ATOM 1562 C CA . GLU A 1 211 ? -11.856 -5.833 30.588 1.00 86.94 211 GLU A CA 1
ATOM 1563 C C . GLU A 1 211 ? -11.688 -4.554 31.424 1.00 86.94 211 GLU A C 1
ATOM 1565 O O . GLU A 1 211 ? -10.808 -4.556 32.316 1.00 86.94 211 GLU A O 1
#

Radius of gyration: 21.47 Å; chains: 1; bounding box: 61×33×60 Å

Foldseek 3Di:
DVVVVLLLVLLLLLLQLVLLLVVLVVQVVVCVVPPPPRPLCLQFDDPPDPCVSNVLSVLSSVLSCCLNPNPLVDLVNLVVSLVSLLVSLVRLVVVLVVVVVCCVVVQKDFPDNDRPSVVSSVSSVVSSVSSNPDDPPDPPDDPVVSNVSSNVSNVVSVVVSVVNSCRNPVGMDNDDDDPDDDQDDDDQDPVRHHDPSSVVSVVVRVVVVVD

Sequence (211 aa):
MTERRSSFSLRFFRGLAAAFIAFALLNEARELVSPGFSVAYILFYVPGFSAGADACLALLALFLGASAFGPVKRRGAALGLSAGLLGLAGIALLNAAEFYRLVRSGVLSTAWPVPLSIPLALYIALHVGLCLRPRHLGEDGPLLRGAGIALVGALASLGLGVVFYVHSLGLTDYRRRADAIVVLGARVYADGRPSEALAERVLTGAALYRE

pLDDT: mean 88.07, std 10.05, range [45.84, 97.94]

Secondary structure (DSSP, 8-state):
-HHHHHHHHHHHHHHHHHHHHHHHHHHHHHHHHSTT---GGGT---TT-TTHHHHHHHHHHHHHHHHHHS-TTSHHHHHHHHHHHHHHHHHHHHHHHHHHHHHHTTS-EES----THHHHHHHHHHHHHHHHS-------S-HHHHHHHHHHHHHHHHHHHHHHHHHHHHTEE-----S--------B-TTSPBPHHHHHHHHHHHHHTT-